Protein AF-A0A6A2FTG3-F1 (afdb_monomer_lite)

Sequence (304 aa):
MIKVKNNRIYFYNMNKRGIIPVDFQCVSAYLCPHCRKVLAAYYAGKIVDLEPYMEDPALKHHYTLGTSNGGQYLLLDDHNHKKGCSGWEIVSLYARGITYSIDVWARRYEVGPENLQNLCEMIASGKIPGFNIVQDACGADDPIVLYNGHLFTNMNKPGFGQSFTMKENLATYVDWIVAGDYSKLFESPIKPKTEPPIYAPKDELPSFVDIEAETGDQSTKSVFGDLIDVYTRAEAIEDGVLVDVTETAKEAGIVYPTAVTQGLWNGFKIPHILAKFWNRAAREPHRLPGPARNTHMKTQKQMV

Secondary structure (DSSP, 8-state):
-EEEETTEEEE--TTSTTPPPEEEEEEEEEE-TTT--EEEEEEES--S--GGG-SSGGGGGGEEEEEETTEEEEEES----STTTTT-EES-SS--SHHHHHHHHHHHTT--GGGHHHHHHHHHTT-STTEEEE-BTTSSSPPEEEE-HHHHH-TT---HHHHHHHHHTHHHHHHHHHHT-TTS----------PPP----GGGPPP--------------BTTBS------HHHHHHTTSEEE-HHHHHHTT--S--EEEHHHHHH----TTTHHHHHHHTT----PPPPP------------

Foldseek 3Di:
DWADDPQKIWQAAPVDPPDDIDMFRWQWFWADPPPRDTQKTKTQDDDDFNQVRDPHSVLSVQWDWDDDPNIIMIHGNDQDDDDPRPQKDFLDPVQFALLSSQVSNCVVQVADPPQSVLVSVCLVVVVAPQKDWTAIPNNNTHITIIGGLVRLQVPPDDPPVVSVLCSNVVNVSSVVVSVPPPVDDDDRDPPPPPDPPPDDPPPPDDDDDDDDDDDDDDDDQPPVGDDPDDDDPVNCCVVQQWPFPQVVCVVVVNPDGDIDGPCVVVVDDDDPVCVVVVVVVVPDDDPDDDDDDDDDDDDDDDDD

Structure (mmCIF, N/CA/C/O backbone):
data_AF-A0A6A2FTG3-F1
#
_entry.id   AF-A0A6A2FTG3-F1
#
loop_
_atom_site.group_PDB
_atom_site.id
_atom_site.type_symbol
_atom_site.label_atom_id
_atom_site.label_alt_id
_atom_site.label_comp_id
_atom_site.label_asym_id
_atom_site.label_entity_id
_atom_site.label_seq_id
_atom_site.pdbx_PDB_ins_code
_atom_site.Cartn_x
_atom_site.Cartn_y
_atom_site.Cartn_z
_atom_site.occupancy
_atom_site.B_iso_or_equiv
_atom_site.auth_seq_id
_atom_site.auth_comp_id
_atom_site.auth_asym_id
_atom_site.auth_atom_id
_atom_site.pdbx_PDB_model_num
ATOM 1 N N . MET A 1 1 ? 7.295 4.282 -19.084 1.00 88.00 1 MET A N 1
ATOM 2 C CA . MET A 1 1 ? 6.064 3.601 -18.724 1.00 88.00 1 MET A CA 1
ATOM 3 C C . MET A 1 1 ? 6.391 2.250 -18.149 1.00 88.00 1 MET A C 1
ATOM 5 O O . MET A 1 1 ? 7.169 1.494 -18.723 1.00 88.00 1 MET A O 1
ATOM 9 N N . ILE A 1 2 ? 5.810 2.006 -16.979 1.00 94.38 2 ILE A N 1
ATOM 10 C CA . ILE A 1 2 ? 5.924 0.758 -16.237 1.00 94.38 2 ILE A CA 1
ATOM 11 C C . ILE A 1 2 ? 4.619 -0.002 -16.453 1.00 94.38 2 ILE A C 1
ATOM 13 O O . ILE A 1 2 ? 3.538 0.564 -16.268 1.00 94.38 2 ILE A O 1
ATOM 17 N N . LYS A 1 3 ? 4.693 -1.257 -16.885 1.00 95.19 3 LYS A N 1
ATOM 18 C CA . LYS A 1 3 ? 3.512 -2.092 -17.133 1.00 95.19 3 LYS A CA 1
ATOM 19 C C . LYS A 1 3 ? 3.751 -3.499 -16.627 1.00 95.19 3 LYS A C 1
ATOM 21 O O . LYS A 1 3 ? 4.839 -4.022 -16.805 1.00 95.19 3 LYS A O 1
ATOM 26 N N . VAL A 1 4 ? 2.720 -4.130 -16.078 1.00 96.50 4 VAL A N 1
ATOM 27 C CA . VAL A 1 4 ? 2.759 -5.546 -15.696 1.00 96.50 4 VAL A CA 1
ATOM 28 C C . VAL A 1 4 ? 1.819 -6.336 -16.598 1.00 96.50 4 VAL A C 1
ATOM 30 O O . VAL A 1 4 ? 0.678 -5.925 -16.825 1.00 96.50 4 VAL A O 1
ATOM 33 N N . LYS A 1 5 ? 2.316 -7.435 -17.169 1.00 94.94 5 LYS A N 1
ATOM 34 C CA . LYS A 1 5 ? 1.539 -8.363 -18.000 1.00 94.94 5 LYS A CA 1
ATOM 35 C C . LYS A 1 5 ? 2.210 -9.735 -18.019 1.00 94.94 5 LYS A C 1
ATOM 37 O O . LYS A 1 5 ? 3.414 -9.808 -18.238 1.00 94.94 5 LYS A O 1
ATOM 42 N N . ASN A 1 6 ? 1.427 -10.805 -17.875 1.00 94.12 6 ASN A N 1
ATOM 43 C CA . ASN A 1 6 ? 1.898 -12.196 -17.952 1.00 94.12 6 ASN A CA 1
ATOM 44 C C . ASN A 1 6 ? 3.088 -12.467 -17.012 1.00 94.12 6 ASN A C 1
ATOM 46 O O . ASN A 1 6 ? 4.113 -12.982 -17.451 1.00 94.12 6 ASN A O 1
ATOM 50 N N . ASN A 1 7 ? 2.980 -12.047 -15.748 1.00 95.25 7 ASN A N 1
ATOM 51 C CA . ASN A 1 7 ? 4.037 -12.162 -14.735 1.00 95.25 7 ASN A CA 1
ATOM 52 C C . ASN A 1 7 ? 5.375 -11.536 -15.157 1.00 95.25 7 ASN A C 1
ATOM 54 O O . ASN A 1 7 ? 6.438 -11.959 -14.720 1.00 95.25 7 ASN A O 1
ATOM 58 N N . ARG A 1 8 ? 5.341 -10.508 -16.007 1.00 96.94 8 ARG A N 1
ATOM 59 C CA . ARG A 1 8 ? 6.511 -9.707 -16.369 1.00 96.94 8 ARG A CA 1
ATOM 60 C C . ARG A 1 8 ? 6.225 -8.235 -16.148 1.00 96.94 8 ARG A C 1
ATOM 62 O O . ARG A 1 8 ? 5.106 -7.774 -16.392 1.00 96.94 8 ARG A O 1
ATOM 69 N N . ILE A 1 9 ? 7.236 -7.515 -15.679 1.00 97.56 9 ILE A N 1
ATOM 70 C CA . ILE A 1 9 ? 7.210 -6.064 -15.518 1.00 97.56 9 ILE A CA 1
ATOM 71 C C . ILE A 1 9 ? 8.079 -5.439 -16.603 1.00 97.56 9 ILE A C 1
ATOM 73 O O . ILE A 1 9 ? 9.234 -5.811 -16.761 1.00 97.56 9 ILE A O 1
ATOM 77 N N . TYR A 1 10 ? 7.507 -4.506 -17.353 1.00 97.06 10 TYR A N 1
ATOM 78 C CA . TYR A 1 10 ? 8.108 -3.862 -18.513 1.00 97.06 10 TYR A CA 1
ATOM 79 C C . TYR A 1 10 ? 8.363 -2.391 -18.212 1.00 97.06 10 TYR A C 1
ATOM 81 O O . TYR A 1 10 ? 7.453 -1.686 -17.771 1.00 97.06 10 TYR A O 1
ATOM 89 N N . PHE A 1 11 ? 9.559 -1.928 -18.546 1.00 96.38 11 PHE A N 1
ATOM 90 C CA . PHE A 1 11 ? 10.013 -0.547 -18.496 1.00 96.38 11 PHE A CA 1
ATOM 91 C C . PHE A 1 11 ? 10.327 -0.101 -19.925 1.00 96.38 11 PHE A C 1
ATOM 93 O O . PHE A 1 11 ? 11.216 -0.636 -20.582 1.00 96.38 11 PHE A O 1
ATOM 100 N N . TYR A 1 12 ? 9.562 0.852 -20.448 1.00 94.50 12 TYR A N 1
ATOM 101 C CA . TYR A 1 12 ? 9.670 1.288 -21.845 1.00 94.50 12 TYR A CA 1
ATOM 102 C C . TYR A 1 12 ? 9.274 2.751 -21.996 1.00 94.50 12 TYR A C 1
ATOM 104 O O . TYR A 1 12 ? 8.488 3.256 -21.203 1.00 94.50 12 TYR A O 1
ATOM 112 N N . ASN A 1 13 ? 9.750 3.436 -23.030 1.00 93.81 13 ASN A N 1
ATOM 113 C CA . ASN A 1 13 ? 9.342 4.807 -23.327 1.00 93.81 13 ASN A CA 1
ATOM 114 C C . ASN A 1 13 ? 9.011 4.945 -24.810 1.00 93.81 13 ASN A C 1
ATOM 116 O O . ASN A 1 13 ? 9.906 4.902 -25.645 1.00 93.81 13 ASN A O 1
ATOM 120 N N . MET A 1 14 ? 7.730 5.117 -25.135 1.00 88.44 14 MET A N 1
ATOM 121 C CA . MET A 1 14 ? 7.291 5.229 -26.531 1.00 88.44 14 MET A CA 1
ATOM 122 C C . MET A 1 14 ? 7.653 6.582 -27.158 1.00 88.44 14 MET A C 1
ATOM 124 O O . MET A 1 14 ? 7.696 6.692 -28.380 1.00 88.44 14 MET A O 1
ATOM 128 N N . ASN A 1 15 ? 7.936 7.596 -26.335 1.00 89.06 15 ASN A N 1
ATOM 129 C CA . ASN A 1 15 ? 8.209 8.959 -26.791 1.00 89.06 15 ASN A CA 1
ATOM 130 C C . ASN A 1 15 ? 9.701 9.195 -27.082 1.00 89.06 15 ASN A C 1
ATOM 132 O O . ASN A 1 15 ? 10.046 10.162 -27.759 1.00 89.06 15 ASN A O 1
ATOM 136 N N . LYS A 1 16 ? 10.598 8.321 -26.599 1.00 86.88 16 LYS A N 1
ATOM 137 C CA . LYS A 1 16 ? 12.051 8.432 -26.803 1.00 86.88 16 LYS A CA 1
ATOM 138 C C . LYS A 1 16 ? 12.543 7.368 -27.787 1.00 86.88 16 LYS A C 1
ATOM 140 O O . LYS A 1 16 ? 12.479 6.173 -27.514 1.00 86.88 16 LYS A O 1
ATOM 145 N N . ARG A 1 17 ? 13.082 7.804 -28.930 1.00 84.56 17 ARG A N 1
ATOM 146 C CA . ARG A 1 17 ? 13.727 6.907 -29.907 1.00 84.56 17 ARG A CA 1
ATOM 147 C C . ARG A 1 17 ? 15.049 6.371 -29.346 1.00 84.56 17 ARG A C 1
ATOM 149 O O . ARG A 1 17 ? 15.778 7.105 -28.690 1.00 84.56 17 ARG A O 1
ATOM 156 N N . GLY A 1 18 ? 15.362 5.105 -29.626 1.00 86.06 18 GLY A N 1
ATOM 157 C CA . GLY A 1 18 ? 16.627 4.468 -29.228 1.00 86.06 18 GLY A CA 1
ATOM 158 C C . GLY A 1 18 ? 16.667 3.908 -27.801 1.00 86.06 18 GLY A C 1
ATOM 159 O O . GLY A 1 18 ? 17.646 3.261 -27.444 1.00 86.06 18 GLY A O 1
ATOM 160 N N . ILE A 1 19 ? 15.612 4.094 -26.999 1.00 90.44 19 ILE A N 1
ATOM 161 C CA . ILE A 1 19 ? 15.481 3.418 -25.704 1.00 90.44 19 ILE A CA 1
ATOM 162 C C . ILE A 1 19 ? 14.998 1.988 -25.937 1.00 90.44 19 ILE A C 1
ATOM 164 O O . ILE A 1 19 ? 13.906 1.770 -26.463 1.00 90.44 19 ILE A O 1
ATOM 168 N N . ILE A 1 20 ? 15.813 1.015 -25.534 1.00 90.75 20 ILE A N 1
ATOM 169 C CA . ILE A 1 20 ? 15.460 -0.404 -25.583 1.00 90.75 20 ILE A CA 1
ATOM 170 C C . ILE A 1 20 ? 14.545 -0.704 -24.389 1.00 90.75 20 ILE A C 1
ATOM 172 O O . ILE A 1 20 ? 14.947 -0.442 -23.255 1.00 90.75 20 ILE A O 1
ATOM 176 N N . PRO A 1 21 ? 13.326 -1.233 -24.600 1.00 93.31 21 PRO A N 1
ATOM 177 C CA . PRO A 1 21 ? 12.494 -1.722 -23.511 1.00 93.31 21 PRO A CA 1
ATOM 178 C C . PRO A 1 21 ? 13.223 -2.791 -22.702 1.00 93.31 21 PRO A C 1
ATOM 180 O O . PRO A 1 21 ? 13.798 -3.716 -23.273 1.00 93.31 21 PRO A O 1
ATOM 183 N N . VAL A 1 22 ? 13.161 -2.683 -21.381 1.00 95.50 22 VAL A N 1
ATOM 184 C CA . VAL A 1 22 ? 13.710 -3.684 -20.464 1.00 95.50 22 VAL A CA 1
ATOM 185 C C . VAL A 1 22 ? 12.571 -4.288 -19.678 1.00 95.50 22 VAL A C 1
ATOM 187 O O . VAL A 1 22 ? 11.620 -3.598 -19.310 1.00 95.50 22 VAL A O 1
ATOM 190 N N . ASP A 1 23 ? 12.657 -5.579 -19.407 1.00 96.50 23 ASP A N 1
ATOM 191 C CA . ASP A 1 23 ? 11.634 -6.255 -18.647 1.00 96.50 23 ASP A CA 1
ATOM 192 C C . ASP A 1 23 ? 12.204 -7.388 -17.791 1.00 96.50 23 ASP A C 1
ATOM 194 O O . ASP A 1 23 ? 13.260 -7.953 -18.077 1.00 96.50 23 ASP A O 1
ATOM 198 N N . PHE A 1 24 ? 11.500 -7.690 -16.706 1.00 97.19 24 PHE A N 1
ATOM 199 C CA . PHE A 1 24 ? 11.940 -8.645 -15.694 1.00 97.19 24 PHE A CA 1
ATOM 200 C C . PHE A 1 24 ? 10.805 -9.581 -15.300 1.00 97.19 24 PHE A C 1
ATOM 202 O O . PHE A 1 24 ? 9.624 -9.250 -15.450 1.00 97.19 24 PHE A O 1
ATOM 209 N N . GLN A 1 25 ? 11.165 -10.739 -14.745 1.00 97.00 25 GLN A N 1
ATOM 210 C CA . GLN A 1 25 ? 10.195 -11.641 -14.136 1.00 97.00 25 GLN A CA 1
ATOM 211 C C . GLN A 1 25 ? 9.554 -10.938 -12.937 1.00 97.00 25 GLN A C 1
ATOM 213 O O . GLN A 1 25 ? 10.224 -10.634 -11.950 1.00 97.00 25 GLN A O 1
ATOM 218 N N . CYS A 1 26 ? 8.256 -10.676 -13.028 1.00 97.19 26 CYS A N 1
ATOM 219 C CA . CYS A 1 26 ? 7.479 -10.087 -11.951 1.00 97.19 26 CYS A CA 1
ATOM 220 C C . CYS A 1 26 ? 7.057 -11.197 -10.993 1.00 97.19 26 CYS A C 1
ATOM 222 O O . CYS A 1 26 ? 6.561 -12.239 -11.427 1.00 97.19 26 CYS A O 1
ATOM 224 N N . VAL A 1 27 ? 7.293 -10.973 -9.705 1.00 95.19 27 VAL A N 1
ATOM 225 C CA . VAL A 1 27 ? 6.920 -11.896 -8.632 1.00 95.19 27 VAL A CA 1
ATOM 226 C C . VAL A 1 27 ? 5.587 -11.464 -8.036 1.00 95.19 27 VAL A C 1
ATOM 228 O O . VAL A 1 27 ? 4.685 -12.282 -7.945 1.00 95.19 27 VAL A O 1
ATOM 231 N N . SER A 1 28 ? 5.438 -10.178 -7.708 1.00 94.31 28 SER A N 1
ATOM 232 C CA . SER A 1 28 ? 4.166 -9.590 -7.279 1.00 94.31 28 SER A CA 1
ATOM 233 C C . SER A 1 28 ? 4.035 -8.156 -7.779 1.00 94.31 28 SER A C 1
ATOM 235 O O . SER A 1 28 ? 5.034 -7.462 -7.988 1.00 94.31 28 SER A O 1
ATOM 237 N N . ALA A 1 29 ? 2.810 -7.707 -8.026 1.00 95.56 29 ALA A N 1
ATOM 238 C CA . ALA A 1 29 ? 2.520 -6.338 -8.413 1.00 95.56 29 ALA A CA 1
ATOM 239 C C . ALA A 1 29 ? 1.087 -5.924 -8.090 1.00 95.56 29 ALA A C 1
ATOM 241 O O . ALA A 1 29 ? 0.123 -6.600 -8.431 1.00 95.56 29 ALA A O 1
ATOM 242 N N . TYR A 1 30 ? 0.946 -4.716 -7.567 1.00 94.12 30 TYR A N 1
ATOM 243 C CA . TYR A 1 30 ? -0.328 -4.103 -7.237 1.00 94.12 30 TYR A CA 1
ATOM 244 C C . TYR A 1 30 ? -0.596 -2.960 -8.200 1.00 94.12 30 TYR A C 1
ATOM 246 O O . TYR A 1 30 ? 0.194 -2.020 -8.322 1.00 94.12 30 TYR A O 1
ATOM 254 N N . LEU A 1 31 ? -1.712 -3.052 -8.917 1.00 93.31 31 LEU A N 1
ATOM 255 C CA . LEU A 1 31 ? -2.116 -2.062 -9.907 1.00 93.31 31 LEU A CA 1
ATOM 256 C C . LEU A 1 31 ? -3.258 -1.225 -9.351 1.00 93.31 31 LEU A C 1
ATOM 258 O O . LEU A 1 31 ? -4.243 -1.766 -8.857 1.00 93.31 31 LEU A O 1
ATOM 262 N N . CYS A 1 32 ? -3.169 0.093 -9.504 1.00 90.50 32 CYS A N 1
ATOM 263 C CA . CYS A 1 32 ? -4.271 0.969 -9.139 1.00 90.50 32 CYS A CA 1
ATOM 264 C C . CYS A 1 32 ? -5.551 0.560 -9.898 1.00 90.50 32 CYS A C 1
ATOM 266 O O . CYS A 1 32 ? -5.511 0.468 -11.133 1.00 90.50 32 CYS A O 1
ATOM 268 N N . PRO A 1 33 ? -6.700 0.389 -9.219 1.00 88.38 33 PRO A N 1
ATOM 269 C CA . PRO A 1 33 ? -7.955 0.037 -9.881 1.00 88.38 33 PRO A CA 1
ATOM 270 C C . PRO A 1 33 ? -8.468 1.147 -10.813 1.00 88.38 33 PRO A C 1
ATOM 272 O O . PRO A 1 33 ? -9.177 0.858 -11.771 1.00 88.38 33 PRO A O 1
ATOM 275 N N . HIS A 1 34 ? -8.071 2.404 -10.586 1.00 87.31 34 HIS A N 1
ATOM 276 C CA . HIS A 1 34 ? -8.549 3.563 -11.346 1.00 87.31 34 HIS A CA 1
ATOM 277 C C . HIS A 1 34 ? -7.671 3.909 -12.554 1.00 87.31 34 HIS A C 1
ATOM 279 O O . HIS A 1 34 ? -8.180 4.105 -13.655 1.00 87.31 34 HIS A O 1
ATOM 285 N N . CYS A 1 35 ? -6.349 4.008 -12.373 1.00 87.56 35 CYS A N 1
ATOM 286 C CA . CYS A 1 35 ? -5.439 4.436 -13.443 1.00 87.56 35 CYS A CA 1
ATOM 287 C C . CYS A 1 35 ? -4.535 3.326 -13.985 1.00 87.56 35 CYS A C 1
ATOM 289 O O . CYS A 1 35 ? -3.801 3.571 -14.943 1.00 87.56 35 CYS A O 1
ATOM 291 N N . ARG A 1 36 ? -4.569 2.128 -13.382 1.00 89.69 36 ARG A N 1
ATOM 292 C CA . ARG A 1 36 ? -3.737 0.968 -13.740 1.00 89.69 36 ARG A CA 1
ATOM 293 C C . ARG A 1 36 ? -2.224 1.189 -13.620 1.00 89.69 36 ARG A C 1
ATOM 295 O O . ARG A 1 36 ? -1.468 0.340 -14.090 1.00 89.69 36 ARG A O 1
ATOM 302 N N . LYS A 1 37 ? -1.762 2.275 -12.983 1.00 90.56 37 LYS A N 1
ATOM 303 C CA . LYS A 1 37 ? -0.344 2.422 -12.623 1.00 90.56 37 LYS A CA 1
ATOM 304 C C . LYS A 1 37 ? 0.065 1.346 -11.625 1.00 90.56 37 LYS A C 1
ATOM 306 O O . LYS A 1 37 ? -0.738 0.923 -10.794 1.00 90.56 37 LYS A O 1
ATOM 311 N N . VAL A 1 38 ? 1.328 0.947 -11.710 1.00 93.31 38 VAL A N 1
ATOM 312 C CA . VAL A 1 38 ? 1.968 0.090 -10.713 1.00 93.31 38 VAL A CA 1
ATOM 313 C C . VAL A 1 38 ? 2.140 0.903 -9.436 1.00 93.31 38 VAL A C 1
ATOM 315 O O . VAL A 1 38 ? 2.867 1.893 -9.444 1.00 93.31 38 VAL A O 1
ATOM 318 N N . LEU A 1 39 ? 1.421 0.508 -8.387 1.00 92.31 39 LEU A N 1
ATOM 319 C CA . LEU A 1 39 ? 1.504 1.087 -7.048 1.00 92.31 39 LEU A CA 1
ATOM 320 C C . LEU A 1 39 ? 2.699 0.513 -6.299 1.00 92.31 39 LEU A C 1
ATOM 322 O O . LEU A 1 39 ? 3.482 1.247 -5.718 1.00 92.31 39 LEU A O 1
ATOM 326 N N . ALA A 1 40 ? 2.855 -0.804 -6.353 1.00 93.06 40 ALA A N 1
ATOM 327 C CA . ALA A 1 40 ? 4.021 -1.495 -5.839 1.00 93.06 40 ALA A CA 1
ATOM 328 C C . ALA A 1 40 ? 4.279 -2.739 -6.687 1.00 93.06 40 ALA A C 1
ATOM 330 O O . ALA A 1 40 ? 3.337 -3.332 -7.211 1.00 93.06 40 ALA A O 1
ATOM 331 N N . ALA A 1 41 ? 5.534 -3.136 -6.839 1.00 95.44 41 ALA A N 1
ATOM 332 C CA . ALA A 1 41 ? 5.901 -4.386 -7.488 1.00 95.44 41 ALA A CA 1
ATOM 333 C C . ALA A 1 41 ? 7.206 -4.933 -6.923 1.00 95.44 41 ALA A C 1
ATOM 335 O O . ALA A 1 41 ? 8.076 -4.165 -6.522 1.00 95.44 41 ALA A O 1
ATOM 336 N N . TYR A 1 42 ? 7.351 -6.251 -6.951 1.00 95.38 42 TYR A N 1
ATOM 337 C CA . TYR A 1 42 ? 8.579 -6.969 -6.649 1.00 95.38 42 TYR A CA 1
ATOM 338 C C . TYR A 1 42 ? 8.923 -7.885 -7.825 1.00 95.38 42 TYR A C 1
ATOM 340 O O . TYR A 1 42 ? 8.064 -8.604 -8.342 1.00 95.38 42 TYR A O 1
ATOM 348 N N . TYR A 1 43 ? 10.168 -7.834 -8.290 1.00 96.31 43 TYR A N 1
ATOM 349 C CA . TYR A 1 43 ? 10.604 -8.541 -9.491 1.00 96.31 43 TYR A CA 1
ATOM 350 C C . TYR A 1 43 ? 12.053 -9.017 -9.389 1.00 96.31 43 TYR A C 1
ATOM 352 O O . TYR A 1 43 ? 12.886 -8.440 -8.687 1.00 96.31 43 TYR A O 1
ATOM 360 N N . ALA A 1 44 ? 12.354 -10.092 -10.113 1.00 95.69 44 ALA A N 1
ATOM 361 C CA . ALA A 1 44 ? 13.689 -10.664 -10.200 1.00 95.69 44 ALA A CA 1
ATOM 362 C C . ALA A 1 44 ? 14.485 -9.939 -11.289 1.00 95.69 44 ALA A C 1
ATOM 364 O O . ALA A 1 44 ? 14.382 -10.244 -12.478 1.00 95.69 44 ALA A O 1
ATOM 365 N N . GLY A 1 45 ? 15.253 -8.936 -10.876 1.00 92.69 45 GLY A N 1
ATOM 366 C CA . GLY A 1 45 ? 16.027 -8.103 -11.780 1.00 92.69 45 GLY A CA 1
ATOM 367 C C . GLY A 1 45 ? 16.609 -6.889 -11.080 1.00 92.69 45 GLY A C 1
ATOM 368 O O . GLY A 1 45 ? 16.472 -6.730 -9.868 1.00 92.69 45 GLY A O 1
ATOM 369 N N . LYS A 1 46 ? 17.267 -6.034 -11.862 1.00 93.94 46 LYS A N 1
ATOM 370 C CA . LYS A 1 46 ? 17.788 -4.759 -11.380 1.00 93.94 46 LYS A CA 1
ATOM 371 C C . LYS A 1 46 ? 17.674 -3.696 -12.464 1.00 93.94 46 LYS A C 1
ATOM 373 O O . LYS A 1 46 ? 18.310 -3.803 -13.509 1.00 93.94 46 LYS A O 1
ATOM 378 N N . ILE A 1 47 ? 16.912 -2.651 -12.180 1.00 93.94 47 ILE A N 1
ATOM 379 C CA . ILE A 1 47 ? 16.913 -1.381 -12.891 1.00 93.94 47 ILE A CA 1
ATOM 380 C C . ILE A 1 47 ? 17.614 -0.340 -12.017 1.00 93.94 47 ILE A C 1
ATOM 382 O O . ILE A 1 47 ? 17.344 -0.223 -10.821 1.00 93.94 47 ILE A O 1
ATOM 386 N N . VAL A 1 48 ? 18.579 0.366 -12.599 1.00 89.75 48 VAL A N 1
ATOM 387 C CA . VAL A 1 48 ? 19.381 1.364 -11.871 1.00 89.75 48 VAL A CA 1
ATOM 388 C C . VAL A 1 48 ? 18.772 2.752 -12.012 1.00 89.75 48 VAL A C 1
ATOM 390 O O . VAL A 1 48 ? 18.752 3.508 -11.049 1.00 89.75 48 VAL A O 1
ATOM 393 N N . ASP A 1 49 ? 18.246 3.063 -13.195 1.00 90.75 49 ASP A N 1
ATOM 394 C CA . ASP A 1 49 ? 17.680 4.368 -13.501 1.00 90.75 49 ASP A CA 1
ATOM 395 C C . ASP A 1 49 ? 16.348 4.226 -14.241 1.00 90.75 49 ASP A C 1
ATOM 397 O O . ASP A 1 49 ? 16.225 3.495 -15.228 1.00 90.75 49 ASP A O 1
ATOM 401 N N . LEU A 1 50 ? 15.343 4.932 -13.730 1.00 93.19 50 LEU A N 1
ATOM 402 C CA . LEU A 1 50 ? 14.000 4.989 -14.290 1.00 93.19 50 LEU A CA 1
ATOM 403 C C . LEU A 1 50 ? 13.838 6.117 -15.306 1.00 93.19 50 LEU A C 1
ATOM 405 O O . LEU A 1 50 ? 12.959 6.022 -16.161 1.00 93.19 50 LEU A O 1
ATOM 409 N N . GLU A 1 51 ? 14.668 7.159 -15.243 1.00 92.50 51 GLU A N 1
ATOM 410 C CA . GLU A 1 51 ? 14.543 8.369 -16.059 1.00 92.50 51 GLU A CA 1
ATOM 411 C C . GLU A 1 51 ? 14.430 8.108 -17.574 1.00 92.50 51 GLU A C 1
ATOM 413 O O . GLU A 1 51 ? 13.559 8.703 -18.228 1.00 92.50 51 GLU A O 1
ATOM 418 N N . PRO A 1 52 ? 15.217 7.190 -18.177 1.00 92.94 52 PRO A N 1
ATOM 419 C CA . PRO A 1 52 ? 15.107 6.899 -19.606 1.00 92.94 52 PRO A CA 1
ATOM 420 C C . PRO A 1 52 ? 13.721 6.364 -19.970 1.00 92.94 52 PRO A C 1
ATOM 422 O O . PRO A 1 52 ? 13.195 6.629 -21.055 1.00 92.94 52 PRO A O 1
ATOM 425 N N . TYR A 1 53 ? 13.096 5.661 -19.029 1.00 93.69 53 TYR A N 1
ATOM 426 C CA . TYR A 1 53 ? 11.814 5.011 -19.208 1.00 93.69 53 TYR A CA 1
ATOM 427 C C . TYR A 1 53 ? 10.634 5.922 -18.862 1.00 93.69 53 TYR A C 1
ATOM 429 O O . TYR A 1 53 ? 9.513 5.537 -19.161 1.00 93.69 53 TYR A O 1
ATOM 437 N N . MET A 1 54 ? 10.817 7.112 -18.283 1.00 90.94 54 MET A N 1
ATOM 438 C CA . MET A 1 54 ? 9.700 8.012 -17.948 1.00 90.94 54 MET A CA 1
ATOM 439 C C . MET A 1 54 ? 9.345 8.971 -19.091 1.00 90.94 54 MET A C 1
ATOM 441 O O . MET A 1 54 ? 10.223 9.455 -19.805 1.00 90.94 54 MET A O 1
ATOM 445 N N . GLU A 1 55 ? 8.045 9.239 -19.273 1.00 86.50 55 GLU A N 1
ATOM 446 C CA . GLU A 1 55 ? 7.558 10.234 -20.247 1.00 86.50 55 GLU A CA 1
ATOM 447 C C . GLU A 1 55 ? 8.062 11.636 -19.887 1.00 86.50 55 GLU A C 1
ATOM 449 O O . GLU A 1 55 ? 8.589 12.335 -20.748 1.00 86.50 55 GLU A O 1
ATOM 454 N N . ASP A 1 56 ? 7.978 11.977 -18.602 1.00 87.06 56 ASP A N 1
ATOM 455 C CA . ASP A 1 56 ? 8.610 13.139 -17.985 1.00 87.06 56 ASP A CA 1
ATOM 456 C C . ASP A 1 56 ? 9.708 12.648 -17.019 1.00 87.06 56 ASP A C 1
ATOM 458 O O . ASP A 1 56 ? 9.397 11.871 -16.107 1.00 87.06 56 ASP A O 1
ATOM 462 N N . PRO A 1 57 ? 10.980 13.060 -17.195 1.00 84.88 57 PRO A N 1
ATOM 463 C CA . PRO A 1 57 ? 12.081 12.738 -16.286 1.00 84.88 57 PRO A CA 1
ATOM 464 C C . PRO A 1 57 ? 11.779 12.972 -14.801 1.00 84.88 57 PRO A C 1
ATOM 466 O O . PRO A 1 57 ? 12.234 12.189 -13.967 1.00 84.88 57 PRO A O 1
ATOM 469 N N . ALA A 1 58 ? 10.983 13.991 -14.458 1.00 85.56 58 ALA A N 1
ATOM 470 C CA . ALA A 1 58 ? 10.641 14.314 -13.074 1.00 85.56 58 ALA A CA 1
ATOM 471 C C . ALA A 1 58 ? 9.845 13.192 -12.382 1.00 85.56 58 ALA A C 1
ATOM 473 O O . ALA A 1 58 ? 9.991 12.972 -11.178 1.00 85.56 58 ALA A O 1
ATOM 474 N N . LEU A 1 59 ? 9.076 12.404 -13.145 1.00 85.00 59 LEU A N 1
ATOM 475 C CA . LEU A 1 59 ? 8.266 11.305 -12.610 1.00 85.00 59 LEU A CA 1
ATOM 476 C C . LEU A 1 59 ? 9.100 10.169 -12.013 1.00 85.00 59 LEU A C 1
ATOM 478 O O . LEU A 1 59 ? 8.548 9.338 -11.294 1.00 85.00 59 LEU A O 1
ATOM 482 N N . LYS A 1 60 ? 10.416 10.116 -12.262 1.00 84.44 60 LYS A N 1
ATOM 483 C CA . LYS A 1 60 ? 11.293 9.137 -11.602 1.00 84.44 60 LYS A CA 1
ATOM 484 C C . LYS A 1 60 ? 11.255 9.277 -10.078 1.00 84.44 60 LYS A C 1
ATOM 486 O O . LYS A 1 60 ? 11.332 8.274 -9.385 1.00 84.44 60 LYS A O 1
ATOM 491 N N . HIS A 1 61 ? 11.083 10.500 -9.572 1.00 86.56 61 HIS A N 1
ATOM 492 C CA . HIS A 1 61 ? 11.061 10.806 -8.140 1.00 86.56 61 HIS A CA 1
ATOM 493 C C . HIS A 1 61 ? 9.753 10.421 -7.452 1.00 86.56 61 HIS A C 1
ATOM 495 O O . HIS A 1 61 ? 9.686 10.427 -6.232 1.00 86.56 61 HIS A O 1
ATOM 501 N N . HIS A 1 62 ? 8.722 10.074 -8.223 1.00 87.94 62 HIS A N 1
ATOM 502 C CA . HIS A 1 62 ? 7.482 9.536 -7.672 1.00 87.94 62 HIS A CA 1
ATOM 503 C C . HIS A 1 62 ? 7.627 8.056 -7.324 1.00 87.94 62 HIS A C 1
ATOM 505 O O . HIS A 1 62 ? 6.684 7.472 -6.801 1.00 87.94 62 HIS A O 1
ATOM 511 N N . TYR A 1 63 ? 8.749 7.433 -7.693 1.00 90.81 63 TYR A N 1
ATOM 512 C CA . TYR A 1 63 ? 8.996 6.029 -7.457 1.00 90.81 63 TYR A CA 1
ATOM 513 C C . TYR A 1 63 ? 10.227 5.816 -6.583 1.00 90.81 63 TYR A C 1
ATOM 515 O O . TYR A 1 63 ? 11.332 6.237 -6.927 1.00 90.81 63 TYR A O 1
ATOM 523 N N . THR A 1 64 ? 10.053 5.027 -5.533 1.00 91.88 64 THR A N 1
ATOM 524 C CA . THR A 1 64 ? 11.148 4.485 -4.742 1.00 91.88 64 THR A CA 1
ATOM 525 C C . THR A 1 64 ? 11.539 3.113 -5.282 1.00 91.88 64 THR A C 1
ATOM 527 O O . THR A 1 64 ? 10.714 2.207 -5.426 1.00 91.88 64 THR A O 1
ATOM 530 N N . LEU A 1 65 ? 12.828 2.953 -5.576 1.00 94.12 65 LEU A N 1
ATOM 531 C CA . LEU A 1 65 ? 13.445 1.671 -5.895 1.00 94.12 65 LEU A CA 1
ATOM 532 C C . LEU A 1 65 ? 14.263 1.186 -4.705 1.00 94.12 65 LEU A C 1
ATOM 534 O O . LEU A 1 65 ? 15.069 1.932 -4.155 1.00 94.12 65 LEU A O 1
ATOM 538 N N . GLY A 1 66 ? 14.144 -0.093 -4.379 1.00 93.19 66 GLY A N 1
ATOM 539 C CA . GLY A 1 66 ? 15.033 -0.715 -3.408 1.00 93.19 66 GLY A CA 1
ATOM 540 C C . GLY A 1 66 ? 15.173 -2.206 -3.637 1.00 93.19 66 GLY A C 1
ATOM 541 O O . GLY A 1 66 ? 14.519 -2.788 -4.496 1.00 93.19 66 GLY A O 1
ATOM 542 N N . THR A 1 67 ? 16.069 -2.838 -2.895 1.00 93.50 67 THR A N 1
ATOM 543 C CA . THR A 1 67 ? 16.376 -4.263 -3.050 1.00 93.50 67 THR A CA 1
ATOM 544 C C . THR A 1 67 ? 16.075 -5.012 -1.768 1.00 93.50 67 THR A C 1
ATOM 546 O O . THR A 1 67 ? 16.348 -4.516 -0.678 1.00 93.50 67 THR A O 1
ATOM 549 N N . SER A 1 68 ? 15.541 -6.219 -1.897 1.00 89.31 68 SER A N 1
ATOM 550 C CA . SER A 1 68 ? 15.286 -7.131 -0.780 1.00 89.31 68 SER A CA 1
ATOM 551 C C . SER A 1 68 ? 15.350 -8.562 -1.297 1.00 89.31 68 SER A C 1
ATOM 553 O O . SER A 1 68 ? 15.015 -8.779 -2.454 1.00 89.31 68 SER A O 1
ATOM 555 N N . ASN A 1 69 ? 15.803 -9.520 -0.482 1.00 87.81 69 ASN A N 1
ATOM 556 C CA . ASN A 1 69 ? 15.758 -10.964 -0.771 1.00 87.81 69 ASN A CA 1
ATOM 557 C C . ASN A 1 69 ? 16.177 -11.378 -2.203 1.00 87.81 69 ASN A C 1
ATOM 559 O O . ASN A 1 69 ? 15.581 -12.271 -2.802 1.00 87.81 69 ASN A O 1
ATOM 563 N N . GLY A 1 70 ? 17.200 -10.725 -2.765 1.00 86.12 70 GLY A N 1
ATOM 564 C CA . GLY A 1 70 ? 17.733 -11.038 -4.098 1.00 86.12 70 GLY A CA 1
ATOM 565 C C . GLY A 1 70 ? 16.927 -10.495 -5.287 1.00 86.12 70 GLY A C 1
ATOM 566 O O . GLY A 1 70 ? 17.337 -10.708 -6.425 1.00 86.12 70 GLY A O 1
ATOM 567 N N . GLY A 1 71 ? 15.827 -9.778 -5.052 1.00 92.94 71 GLY A N 1
ATOM 568 C CA . GLY A 1 71 ? 15.070 -9.052 -6.070 1.00 92.94 71 GLY A CA 1
ATOM 569 C C . GLY A 1 71 ? 15.069 -7.542 -5.841 1.00 92.94 71 GLY A C 1
ATOM 570 O O . GLY A 1 71 ? 15.708 -7.011 -4.923 1.00 92.94 71 GLY A O 1
ATOM 571 N N . GLN A 1 72 ? 14.319 -6.843 -6.685 1.00 95.81 72 GLN A N 1
ATOM 572 C CA . GLN A 1 72 ? 14.101 -5.408 -6.576 1.00 95.81 72 GLN A CA 1
ATOM 573 C C . GLN A 1 72 ? 12.616 -5.123 -6.378 1.00 95.81 72 GLN A C 1
ATOM 575 O O . GLN A 1 72 ? 11.761 -5.738 -7.017 1.00 95.81 72 GLN A O 1
ATOM 580 N N . TYR A 1 73 ? 12.316 -4.186 -5.484 1.00 94.44 73 TYR A N 1
ATOM 581 C CA . TYR A 1 73 ? 10.991 -3.615 -5.344 1.00 94.44 73 TYR A CA 1
ATOM 582 C C . TYR A 1 73 ? 10.936 -2.217 -5.955 1.00 94.44 73 TYR A C 1
ATOM 584 O O . TYR A 1 73 ? 11.919 -1.475 -5.997 1.00 94.44 73 TYR A O 1
ATOM 592 N N . LEU A 1 74 ? 9.744 -1.879 -6.419 1.00 94.00 74 LEU A N 1
ATOM 593 C CA . LEU A 1 74 ? 9.345 -0.575 -6.910 1.00 94.00 74 LEU A CA 1
ATOM 594 C C . LEU A 1 74 ? 8.108 -0.160 -6.121 1.00 94.00 74 LEU A C 1
ATOM 596 O O . LEU A 1 74 ? 7.161 -0.939 -6.029 1.00 94.00 74 LEU A O 1
ATOM 600 N N . LEU A 1 75 ? 8.105 1.057 -5.602 1.00 92.19 75 LEU A N 1
ATOM 601 C CA . LEU A 1 75 ? 6.984 1.663 -4.900 1.00 92.19 75 LEU A CA 1
ATOM 602 C C . LEU A 1 75 ? 6.648 3.004 -5.542 1.00 92.19 75 LEU A C 1
ATOM 604 O O . LEU A 1 75 ? 7.559 3.758 -5.844 1.00 92.19 75 LEU A O 1
ATOM 608 N N . LEU A 1 76 ? 5.367 3.300 -5.739 1.00 89.56 76 LEU A N 1
ATOM 609 C CA . LEU A 1 76 ? 4.880 4.627 -6.090 1.00 89.56 76 LEU A CA 1
ATOM 610 C C . LEU A 1 76 ? 4.603 5.428 -4.809 1.00 89.56 76 LEU A C 1
ATOM 612 O O . LEU A 1 76 ? 3.684 5.093 -4.064 1.00 89.56 76 LEU A O 1
ATOM 616 N N . ASP A 1 77 ? 5.377 6.485 -4.593 1.00 83.00 77 ASP A N 1
ATOM 617 C CA . ASP A 1 77 ? 5.299 7.368 -3.427 1.00 83.00 77 ASP A CA 1
ATOM 618 C C . ASP A 1 77 ? 4.167 8.395 -3.560 1.00 83.00 77 ASP A C 1
ATOM 620 O O . ASP A 1 77 ? 3.489 8.702 -2.583 1.00 83.00 77 ASP A O 1
ATOM 624 N N . ASP A 1 78 ? 3.919 8.887 -4.781 1.00 75.88 78 ASP A N 1
ATOM 625 C CA . ASP A 1 78 ? 2.828 9.823 -5.068 1.00 75.88 78 ASP A CA 1
ATOM 626 C C . ASP A 1 78 ? 1.906 9.311 -6.184 1.00 75.88 78 ASP A C 1
ATOM 628 O O . ASP A 1 78 ? 2.254 9.247 -7.371 1.00 75.88 78 ASP A O 1
ATOM 632 N N . HIS A 1 79 ? 0.679 8.976 -5.783 1.00 77.56 79 HIS A N 1
ATOM 633 C CA . HIS A 1 79 ? -0.394 8.485 -6.640 1.00 77.56 79 HIS A CA 1
ATOM 634 C C . HIS A 1 79 ? -1.512 9.531 -6.869 1.00 77.56 79 HIS A C 1
ATOM 636 O O . HIS A 1 79 ? -2.677 9.191 -7.072 1.00 77.56 79 HIS A O 1
ATOM 642 N N . ASN A 1 80 ? -1.200 10.828 -6.896 1.00 72.00 80 ASN A N 1
ATOM 643 C CA . ASN A 1 80 ? -2.213 11.868 -7.092 1.00 72.00 80 ASN A CA 1
ATOM 644 C C . ASN A 1 80 ? -2.175 12.505 -8.492 1.00 72.00 80 ASN A C 1
ATOM 646 O O . ASN A 1 80 ? -1.535 13.528 -8.707 1.00 72.00 80 ASN A O 1
ATOM 650 N N . HIS A 1 81 ? -2.850 11.910 -9.486 1.00 66.00 81 HIS A N 1
ATOM 651 C CA . HIS A 1 81 ? -2.723 12.423 -10.865 1.00 66.00 81 HIS A CA 1
ATOM 652 C C . HIS A 1 81 ? -3.944 12.264 -11.792 1.00 66.00 81 HIS A C 1
ATOM 654 O O . HIS A 1 81 ? -3.821 12.526 -12.989 1.00 66.00 81 HIS A O 1
ATOM 660 N N . LYS A 1 82 ? -5.116 11.818 -11.309 1.00 64.81 82 LYS A N 1
ATOM 661 C CA . LYS A 1 82 ? -6.364 11.728 -12.106 1.00 64.81 82 LYS A CA 1
ATOM 662 C C . LYS A 1 82 ? -7.615 11.779 -11.226 1.00 64.81 82 LYS A C 1
ATOM 664 O O . LYS A 1 82 ? -7.579 11.381 -10.062 1.00 64.81 82 LYS A O 1
ATOM 669 N N . LYS A 1 83 ? -8.751 12.150 -11.832 1.00 63.62 83 LYS A N 1
ATOM 670 C CA . LYS A 1 83 ? -10.092 12.004 -11.241 1.00 63.62 83 LYS A CA 1
ATOM 671 C C . LYS A 1 83 ? -10.310 10.534 -10.848 1.00 63.62 83 LYS A C 1
ATOM 673 O O . LYS A 1 83 ? -10.303 9.661 -11.711 1.00 63.62 83 LYS A O 1
ATOM 678 N N . GLY A 1 84 ? -10.427 10.271 -9.546 1.00 70.56 84 GLY A N 1
ATOM 679 C CA . GLY A 1 84 ? -10.565 8.929 -8.964 1.00 70.56 84 GLY A CA 1
ATOM 680 C C . GLY A 1 84 ? -9.307 8.364 -8.290 1.00 70.56 84 GLY A C 1
ATOM 681 O O . GLY A 1 84 ? -9.430 7.417 -7.529 1.00 70.56 84 GLY A O 1
ATOM 682 N N . CYS A 1 85 ? -8.117 8.937 -8.512 1.00 77.94 85 CYS A N 1
ATOM 683 C CA . CYS A 1 85 ? -6.873 8.519 -7.836 1.00 77.94 85 CYS A CA 1
ATOM 684 C C . CYS A 1 85 ? -6.527 9.386 -6.617 1.00 77.94 85 CYS A C 1
ATOM 686 O O . CYS A 1 85 ? -5.837 8.923 -5.716 1.00 77.94 85 CYS A O 1
ATOM 688 N N . SER A 1 86 ? -7.024 10.622 -6.578 1.00 77.56 86 SER A N 1
ATOM 689 C CA . SER A 1 86 ? -6.734 11.581 -5.512 1.00 77.56 86 SER A CA 1
ATOM 690 C C . SER A 1 86 ? -7.189 11.092 -4.136 1.00 77.56 86 SER A C 1
ATOM 692 O O . SER A 1 86 ? -8.345 10.699 -3.955 1.00 77.56 86 SER A O 1
ATOM 694 N N . GLY A 1 87 ? -6.272 11.151 -3.169 1.00 77.12 87 GLY A N 1
ATOM 695 C CA . GLY A 1 87 ? -6.522 10.803 -1.770 1.00 77.12 87 GLY A CA 1
ATOM 696 C C . GLY A 1 87 ? -6.472 9.310 -1.444 1.00 77.12 87 GLY A C 1
ATOM 697 O O . GLY A 1 87 ? -6.713 8.958 -0.297 1.00 77.12 87 GLY A O 1
ATOM 698 N N . TRP A 1 88 ? -6.191 8.437 -2.419 1.00 83.62 88 TRP A N 1
ATOM 699 C CA . TRP A 1 88 ? -5.960 7.017 -2.154 1.00 83.62 88 TRP A CA 1
ATOM 700 C C . TRP A 1 88 ? -4.510 6.770 -1.761 1.00 83.62 88 TRP A C 1
ATOM 702 O O . TRP A 1 88 ? -3.596 7.048 -2.537 1.00 83.62 88 TRP A O 1
ATOM 712 N N . GLU A 1 89 ? -4.329 6.168 -0.597 1.00 83.62 89 GLU A N 1
ATOM 713 C CA . GLU A 1 89 ? -3.038 5.824 -0.019 1.00 83.62 89 GLU A CA 1
ATOM 714 C C . GLU A 1 89 ? -2.966 4.316 0.220 1.00 83.62 89 GLU A C 1
ATOM 716 O O . GLU A 1 89 ? -3.971 3.661 0.512 1.00 83.62 89 GLU A O 1
ATOM 721 N N . ILE A 1 90 ? -1.769 3.745 0.093 1.00 84.94 90 ILE A N 1
ATOM 722 C CA . ILE A 1 90 ? -1.532 2.353 0.474 1.00 84.94 90 ILE A CA 1
ATOM 723 C C . ILE A 1 90 ? -1.459 2.311 1.999 1.00 84.94 90 ILE A C 1
ATOM 725 O O . ILE A 1 90 ? -0.625 2.990 2.592 1.00 84.94 90 ILE A O 1
ATOM 729 N N . VAL A 1 91 ? -2.311 1.502 2.631 1.00 82.44 91 VAL A N 1
ATOM 730 C CA . VAL A 1 91 ? -2.365 1.390 4.096 1.00 82.44 91 VAL A CA 1
ATOM 731 C C . VAL A 1 91 ? -1.005 0.998 4.671 1.00 82.44 91 VAL A C 1
ATOM 733 O O . VAL A 1 91 ? -0.497 1.630 5.596 1.00 82.44 91 VAL A O 1
ATOM 736 N N . SER A 1 92 ? -0.411 -0.050 4.103 1.00 77.19 92 SER A N 1
ATOM 737 C CA . SER A 1 92 ? 0.942 -0.488 4.409 1.00 77.19 92 SER A CA 1
ATOM 738 C C . SER A 1 92 ? 1.450 -1.400 3.299 1.00 77.19 92 SER A C 1
ATOM 740 O O . SER A 1 92 ? 0.708 -2.190 2.721 1.00 77.19 92 SER A O 1
ATOM 742 N N . LEU A 1 93 ? 2.740 -1.290 2.997 1.00 67.06 93 LEU A N 1
ATOM 743 C CA . LEU A 1 93 ? 3.421 -2.158 2.034 1.00 67.06 93 LEU A CA 1
ATOM 744 C C . LEU A 1 93 ? 4.016 -3.402 2.677 1.00 67.06 93 LEU A C 1
ATOM 746 O O . LEU A 1 93 ? 4.374 -4.336 1.967 1.00 67.06 93 LEU A O 1
ATOM 750 N N . TYR A 1 94 ? 4.151 -3.382 3.997 1.00 69.56 94 TYR A N 1
ATOM 751 C CA . TYR A 1 94 ? 4.636 -4.504 4.787 1.00 69.56 94 TYR A CA 1
ATOM 752 C C . TYR A 1 94 ? 3.473 -5.351 5.290 1.00 69.56 94 TYR A C 1
ATOM 754 O O . TYR A 1 94 ? 3.648 -6.537 5.557 1.00 69.56 94 TYR A O 1
ATOM 762 N N . ALA A 1 95 ? 2.283 -4.749 5.391 1.00 70.25 95 ALA A N 1
ATOM 763 C CA . ALA A 1 95 ? 1.078 -5.475 5.713 1.00 70.25 95 ALA A CA 1
ATOM 764 C C . ALA A 1 95 ? 0.445 -6.037 4.444 1.00 70.25 95 ALA A C 1
ATOM 766 O O . ALA A 1 95 ? -0.014 -5.302 3.572 1.00 70.25 95 ALA A O 1
ATOM 767 N N . ARG A 1 96 ? 0.480 -7.360 4.335 1.00 82.44 96 ARG A N 1
ATOM 768 C CA . ARG A 1 96 ? -0.186 -8.121 3.286 1.00 82.44 96 ARG A CA 1
ATOM 769 C C . ARG A 1 96 ? -1.402 -8.821 3.870 1.00 82.44 96 ARG A C 1
ATOM 771 O O . ARG A 1 96 ? -1.407 -9.185 5.046 1.00 82.44 96 ARG A O 1
ATOM 778 N N . GLY A 1 97 ? -2.442 -8.944 3.056 1.00 85.31 97 GLY A N 1
ATOM 779 C CA . GLY A 1 97 ? -3.740 -9.438 3.484 1.00 85.31 97 GLY A CA 1
ATOM 780 C C . GLY A 1 97 ? -4.590 -8.354 4.144 1.00 85.31 97 GLY A C 1
ATOM 781 O O . GLY A 1 97 ? -4.094 -7.378 4.719 1.00 85.31 97 GLY A O 1
ATOM 782 N N . ILE A 1 98 ? -5.908 -8.540 4.056 1.00 85.94 98 ILE A N 1
ATOM 783 C CA . ILE A 1 98 ? -6.900 -7.570 4.534 1.00 85.94 98 ILE A CA 1
ATOM 784 C C . ILE A 1 98 ? -6.746 -7.372 6.045 1.00 85.94 98 ILE A C 1
ATOM 786 O O . ILE A 1 98 ? -6.521 -6.252 6.486 1.00 85.94 98 ILE A O 1
ATOM 790 N N . THR A 1 99 ? -6.768 -8.452 6.829 1.00 87.44 99 THR A N 1
ATOM 791 C CA . THR A 1 99 ? -6.721 -8.391 8.298 1.00 87.44 99 THR A CA 1
ATOM 792 C C . THR A 1 99 ? -5.501 -7.643 8.821 1.00 87.44 99 THR A C 1
ATOM 794 O O . THR A 1 99 ? -5.636 -6.743 9.644 1.00 87.44 99 THR A O 1
ATOM 797 N N . TYR A 1 100 ? -4.307 -7.971 8.322 1.00 88.06 100 TYR A N 1
ATOM 798 C CA . TYR A 1 100 ? -3.082 -7.340 8.809 1.00 88.06 100 TYR A CA 1
ATOM 799 C C . TYR A 1 100 ? -2.954 -5.889 8.330 1.00 88.06 100 TYR A C 1
ATOM 801 O O . TYR A 1 100 ? -2.506 -5.030 9.087 1.00 88.06 100 TYR A O 1
ATOM 809 N N . SER A 1 101 ? -3.412 -5.583 7.109 1.00 88.31 101 SER A N 1
ATOM 810 C CA . SER A 1 101 ? -3.493 -4.196 6.635 1.00 88.31 101 SER A CA 1
ATOM 811 C C . SER A 1 101 ? -4.400 -3.362 7.538 1.00 88.31 101 SER A C 1
ATOM 813 O O . SER A 1 101 ? -4.008 -2.284 7.977 1.00 88.31 101 SER A O 1
ATOM 815 N N . ILE A 1 102 ? -5.588 -3.876 7.860 1.00 87.12 102 ILE A N 1
ATOM 816 C CA . ILE A 1 102 ? -6.560 -3.173 8.699 1.00 87.12 102 ILE A CA 1
ATOM 817 C C . ILE A 1 102 ? -6.088 -3.049 10.148 1.00 87.12 102 ILE A C 1
ATOM 819 O O . ILE A 1 102 ? -6.298 -1.998 10.735 1.00 87.12 102 ILE A O 1
ATOM 823 N N . ASP A 1 103 ? -5.382 -4.033 10.706 1.00 86.62 103 ASP A N 1
ATOM 824 C CA . ASP A 1 103 ? -4.756 -3.908 12.032 1.00 86.62 103 ASP A CA 1
ATOM 825 C C . ASP A 1 103 ? -3.720 -2.769 12.071 1.00 86.62 103 ASP A C 1
ATOM 827 O O . ASP A 1 103 ? -3.744 -1.932 12.974 1.00 86.62 103 ASP A O 1
ATOM 831 N N . VAL A 1 104 ? -2.846 -2.669 11.062 1.00 86.31 104 VAL A N 1
ATOM 832 C CA . VAL A 1 104 ? -1.874 -1.563 10.973 1.00 86.31 104 VAL A CA 1
ATOM 833 C C . VAL A 1 104 ? -2.575 -0.214 10.813 1.00 86.31 104 VAL A C 1
ATOM 835 O O . VAL A 1 104 ? -2.189 0.764 11.457 1.00 86.31 104 VAL A O 1
ATOM 838 N N . TRP A 1 105 ? -3.615 -0.155 9.979 1.00 87.38 105 TRP A N 1
ATOM 839 C CA . TRP A 1 105 ? -4.441 1.040 9.821 1.00 87.38 105 TRP A CA 1
ATOM 840 C C . TRP A 1 105 ? -5.114 1.441 11.136 1.00 87.38 105 TRP A C 1
ATOM 842 O O . TRP A 1 105 ? -5.001 2.588 11.555 1.00 87.38 105 TRP A O 1
ATOM 852 N N . ALA A 1 106 ? -5.752 0.494 11.818 1.00 84.50 106 ALA A N 1
ATOM 853 C CA . ALA A 1 106 ? -6.475 0.721 13.058 1.00 84.50 106 ALA A CA 1
ATOM 854 C C . ALA A 1 106 ? -5.565 1.274 14.150 1.00 84.50 106 ALA A C 1
ATOM 856 O O . ALA A 1 106 ? -5.919 2.253 14.794 1.00 84.50 106 ALA A O 1
ATOM 857 N N . ARG A 1 107 ? -4.352 0.729 14.294 1.00 83.44 107 ARG A N 1
ATOM 858 C CA . ARG A 1 107 ? -3.356 1.250 15.243 1.00 83.44 107 ARG A CA 1
ATOM 859 C C . ARG A 1 107 ? -2.916 2.671 14.917 1.00 83.44 107 ARG A C 1
ATOM 861 O O . ARG A 1 107 ? -2.717 3.460 15.830 1.00 83.44 107 ARG A O 1
ATOM 868 N N . ARG A 1 108 ? -2.769 3.008 13.630 1.00 82.75 108 ARG A N 1
ATOM 869 C CA . ARG A 1 108 ? -2.427 4.374 13.195 1.00 82.75 108 ARG A CA 1
ATOM 870 C C . ARG A 1 108 ? -3.518 5.388 13.560 1.00 82.75 108 ARG A C 1
ATOM 872 O O . ARG A 1 108 ? -3.191 6.557 13.731 1.00 82.75 108 ARG A O 1
ATOM 879 N N . TYR A 1 109 ? -4.774 4.956 13.650 1.00 78.81 109 TYR A N 1
ATOM 880 C CA . TYR A 1 109 ? -5.926 5.817 13.927 1.00 78.81 109 TYR A CA 1
ATOM 881 C C . TYR A 1 109 ? -6.632 5.504 15.255 1.00 78.81 109 TYR A C 1
ATOM 883 O O . TYR A 1 109 ? -7.773 5.918 15.441 1.00 78.81 109 TYR A O 1
ATOM 891 N N . GLU A 1 110 ? -5.965 4.773 16.153 1.00 78.56 110 GLU A N 1
ATOM 892 C CA . GLU A 1 110 ? -6.450 4.444 17.502 1.00 78.56 110 GLU A CA 1
ATOM 893 C C . GLU A 1 110 ? -7.844 3.782 17.530 1.00 78.56 110 GLU A C 1
ATOM 895 O O . GLU A 1 110 ? -8.640 3.990 18.441 1.00 78.56 110 GLU A O 1
ATOM 900 N N . VAL A 1 111 ? -8.147 2.956 16.525 1.00 76.69 111 VAL A N 1
ATOM 901 C CA . VAL A 1 111 ? -9.398 2.187 16.451 1.00 76.69 111 VAL A CA 1
ATOM 902 C C . VAL A 1 111 ? -9.281 0.924 17.311 1.00 76.69 111 VAL A C 1
ATOM 904 O O . VAL A 1 111 ? -8.324 0.157 17.163 1.00 76.69 111 VAL A O 1
ATOM 907 N N . GLY A 1 112 ? -10.259 0.701 18.193 1.00 73.44 112 GLY A N 1
ATOM 908 C CA . GLY A 1 112 ? -10.291 -0.431 19.121 1.00 73.44 112 GLY A CA 1
ATOM 909 C C . GLY A 1 112 ? -10.396 -1.808 18.435 1.00 73.44 112 GLY A C 1
ATOM 910 O O . GLY A 1 112 ? -10.940 -1.926 17.331 1.00 73.44 112 GLY A O 1
ATOM 911 N N . PRO A 1 113 ? -9.858 -2.877 19.055 1.00 76.19 113 PRO A N 1
ATOM 912 C CA . PRO A 1 113 ? -9.820 -4.221 18.473 1.00 76.19 113 PRO A CA 1
ATOM 913 C C . PRO A 1 113 ? -11.194 -4.889 18.320 1.00 76.19 113 PRO A C 1
ATOM 915 O O . PRO A 1 113 ? -11.361 -5.739 17.443 1.00 76.19 113 PRO A O 1
ATOM 918 N N . GLU A 1 114 ? -12.166 -4.518 19.152 1.00 75.06 114 GLU A N 1
ATOM 919 C CA . GLU A 1 114 ? -13.507 -5.109 19.247 1.00 75.06 114 GLU A CA 1
ATOM 920 C C . GLU A 1 114 ? -14.275 -5.121 17.918 1.00 75.06 114 GLU A C 1
ATOM 922 O O . GLU A 1 114 ? -15.103 -6.004 17.697 1.00 75.06 114 GLU A O 1
ATOM 927 N N . ASN A 1 115 ? -13.936 -4.212 17.000 1.00 72.25 115 ASN A N 1
ATOM 928 C CA . ASN A 1 115 ? -14.639 -4.015 15.735 1.00 72.25 115 ASN A CA 1
ATOM 929 C C . ASN A 1 115 ? -13.814 -4.386 14.489 1.00 72.25 115 ASN A C 1
ATOM 931 O O . ASN A 1 115 ? -14.328 -4.330 13.369 1.00 72.25 115 ASN A O 1
ATOM 935 N N . LEU A 1 116 ? -12.556 -4.823 14.647 1.00 81.06 116 LEU A N 1
ATOM 936 C CA . LEU A 1 116 ? -11.654 -5.080 13.514 1.00 81.06 116 LEU A CA 1
ATOM 937 C C . LEU A 1 116 ? -12.109 -6.231 12.623 1.00 81.06 116 LEU A C 1
ATOM 939 O O . LEU A 1 116 ? -11.989 -6.142 11.402 1.00 81.06 116 LEU A O 1
ATOM 943 N N . GLN A 1 117 ? -12.638 -7.301 13.216 1.00 83.19 117 GLN A N 1
ATOM 944 C CA . GLN A 1 117 ? -13.092 -8.464 12.455 1.00 83.19 117 GLN A CA 1
ATOM 945 C C . GLN A 1 117 ? -14.284 -8.103 11.559 1.00 83.19 117 GLN A C 1
ATOM 947 O O . GLN A 1 117 ? -14.250 -8.359 10.356 1.00 83.19 117 GLN A O 1
ATOM 952 N N . ASN A 1 118 ? -15.295 -7.430 12.118 1.00 81.19 118 ASN A N 1
ATOM 953 C CA . ASN A 1 118 ? -16.458 -6.986 11.352 1.00 81.19 118 ASN A CA 1
ATOM 954 C C . ASN A 1 118 ? -16.059 -5.936 10.298 1.00 81.19 118 ASN A C 1
ATOM 956 O O . ASN A 1 118 ? -16.471 -6.024 9.144 1.00 81.19 118 ASN A O 1
ATOM 960 N N . LEU A 1 119 ? -15.157 -5.004 10.636 1.00 82.44 119 LEU A N 1
ATOM 961 C CA . LEU A 1 119 ? -14.597 -4.053 9.671 1.00 82.44 119 LEU A CA 1
ATOM 962 C C . LEU A 1 119 ? -13.926 -4.770 8.487 1.00 82.44 119 LEU A C 1
ATOM 964 O O . LEU A 1 119 ? -14.177 -4.418 7.334 1.00 82.44 119 LEU A O 1
ATOM 968 N N . CYS A 1 120 ? -13.124 -5.807 8.743 1.00 86.56 120 CYS A N 1
ATOM 969 C CA . CYS A 1 120 ? -12.503 -6.606 7.685 1.00 86.56 120 CYS A CA 1
ATOM 970 C C . CYS A 1 120 ? -13.548 -7.273 6.778 1.00 86.56 120 CYS A C 1
ATOM 972 O O . CYS A 1 120 ? -13.404 -7.235 5.557 1.00 86.56 120 CYS A O 1
ATOM 974 N N . GLU A 1 121 ? -14.610 -7.846 7.348 1.00 84.56 121 GLU A N 1
ATOM 975 C CA . GLU A 1 121 ? -15.702 -8.488 6.600 1.00 84.56 121 GLU A CA 1
ATOM 976 C C . GLU A 1 121 ? -16.505 -7.483 5.761 1.00 84.56 121 GLU A C 1
ATOM 978 O O . GLU A 1 121 ? -16.848 -7.736 4.599 1.00 84.56 121 GLU A O 1
ATOM 983 N N . MET A 1 122 ? -16.768 -6.299 6.309 1.00 82.25 122 MET A N 1
ATOM 984 C CA . MET A 1 122 ? -17.442 -5.217 5.598 1.00 82.25 122 MET A CA 1
ATOM 985 C C . MET A 1 122 ? -16.595 -4.666 4.442 1.00 82.25 122 MET A C 1
ATOM 987 O O . MET A 1 122 ? -17.129 -4.404 3.362 1.00 82.25 122 MET A O 1
ATOM 991 N N . ILE A 1 123 ? -15.278 -4.540 4.627 1.00 85.44 123 ILE A N 1
ATOM 992 C CA . ILE A 1 123 ? -14.345 -4.135 3.564 1.00 85.44 123 ILE A CA 1
ATOM 993 C C . ILE A 1 123 ? -14.252 -5.222 2.490 1.00 85.44 123 ILE A C 1
ATOM 995 O O . ILE A 1 123 ? -14.353 -4.917 1.302 1.00 85.44 123 ILE A O 1
ATOM 999 N N . ALA A 1 124 ? -14.133 -6.492 2.889 1.00 85.75 124 ALA A N 1
ATOM 1000 C CA . ALA A 1 124 ? -14.111 -7.632 1.972 1.00 85.75 124 ALA A CA 1
ATOM 1001 C C . ALA A 1 124 ? -15.392 -7.737 1.129 1.00 85.75 124 ALA A C 1
ATOM 1003 O O . ALA A 1 124 ? -15.331 -8.100 -0.043 1.00 85.75 124 ALA A O 1
ATOM 1004 N N . SER A 1 125 ? -16.542 -7.372 1.703 1.00 83.19 125 SER A N 1
ATOM 1005 C CA . SER A 1 125 ? -17.831 -7.328 1.002 1.00 83.19 125 SER A CA 1
ATOM 1006 C C . SER A 1 125 ? -18.102 -6.017 0.251 1.00 83.19 125 SER A C 1
ATOM 1008 O O . SER A 1 125 ? -19.146 -5.897 -0.389 1.00 83.19 125 SER A O 1
ATOM 1010 N N . GLY A 1 126 ? -17.188 -5.040 0.299 1.00 79.94 126 GLY A N 1
ATOM 1011 C CA . GLY A 1 126 ? -17.320 -3.761 -0.405 1.00 79.94 126 GLY A CA 1
ATOM 1012 C C . GLY A 1 126 ? -18.415 -2.841 0.147 1.00 79.94 126 GLY A C 1
ATOM 1013 O O . GLY A 1 126 ? -18.889 -1.960 -0.566 1.00 79.94 126 GLY A O 1
ATOM 1014 N N . LYS A 1 127 ? -18.841 -3.043 1.400 1.00 73.50 127 LYS A N 1
ATOM 1015 C CA . LYS A 1 127 ? -19.933 -2.281 2.034 1.00 73.50 127 LYS A CA 1
ATOM 1016 C C . LYS A 1 127 ? -19.508 -0.913 2.569 1.00 73.50 127 LYS A C 1
ATOM 1018 O O . LYS A 1 127 ? -20.369 -0.093 2.868 1.00 73.50 127 LYS A O 1
ATOM 1023 N N . ILE A 1 128 ? -18.205 -0.667 2.707 1.00 72.88 128 ILE A N 1
ATOM 1024 C CA . ILE A 1 128 ? -17.664 0.571 3.281 1.00 72.88 128 ILE A CA 1
ATOM 1025 C C . ILE A 1 128 ? -16.955 1.377 2.190 1.00 72.88 128 ILE A C 1
ATOM 1027 O O . ILE A 1 128 ? -15.989 0.882 1.600 1.00 72.88 128 ILE A O 1
ATOM 1031 N N . PRO A 1 129 ? -17.377 2.624 1.922 1.00 71.94 129 PRO A N 1
ATOM 1032 C CA . PRO A 1 129 ? -16.648 3.491 1.010 1.00 71.94 129 PRO A CA 1
ATOM 1033 C C . PRO A 1 129 ? -15.321 3.947 1.621 1.00 71.94 129 PRO A C 1
ATOM 1035 O O . PRO A 1 129 ? -15.171 4.072 2.831 1.00 71.94 129 PRO A O 1
ATOM 1038 N N . GLY A 1 130 ? -14.342 4.227 0.761 1.00 80.06 130 GLY A N 1
ATOM 1039 C CA . GLY A 1 130 ? -13.021 4.698 1.187 1.00 80.06 130 GLY A CA 1
ATOM 1040 C C . GLY A 1 130 ? -12.011 3.593 1.489 1.00 80.06 130 GLY A C 1
ATOM 1041 O O . GLY A 1 130 ? -10.848 3.911 1.712 1.00 80.06 130 GLY A O 1
ATOM 1042 N N . PHE A 1 131 ? -12.398 2.321 1.394 1.00 86.38 131 PHE A N 1
ATOM 1043 C CA . PHE A 1 131 ? -11.457 1.210 1.283 1.00 86.38 131 PHE A CA 1
ATOM 1044 C C . PHE A 1 131 ? -11.551 0.556 -0.090 1.00 86.38 131 PHE A C 1
ATOM 1046 O O . PHE A 1 131 ? -12.632 0.428 -0.658 1.00 86.38 131 PHE A O 1
ATOM 1053 N N . ASN A 1 132 ? -10.407 0.135 -0.619 1.00 88.44 132 ASN A N 1
ATOM 1054 C CA . ASN A 1 132 ? -10.324 -0.649 -1.843 1.00 88.44 132 ASN A CA 1
ATOM 1055 C C . ASN A 1 132 ? -9.335 -1.789 -1.643 1.00 88.44 132 ASN A C 1
ATOM 1057 O O . ASN A 1 132 ? -8.202 -1.567 -1.225 1.00 88.44 132 ASN A O 1
ATOM 1061 N N . ILE A 1 133 ? -9.744 -3.001 -1.998 1.00 90.56 133 ILE A N 1
ATOM 1062 C CA . ILE A 1 133 ? -8.857 -4.161 -1.998 1.00 90.56 133 ILE A CA 1
ATOM 1063 C C . ILE A 1 133 ? -8.214 -4.267 -3.378 1.00 90.56 133 ILE A C 1
ATOM 1065 O O . ILE A 1 133 ? -8.904 -4.294 -4.398 1.00 90.56 133 ILE A O 1
ATOM 1069 N N . VAL A 1 134 ? -6.888 -4.342 -3.412 1.00 91.50 134 VAL A N 1
ATOM 1070 C CA . VAL A 1 134 ? -6.118 -4.522 -4.642 1.00 91.50 134 VAL A CA 1
ATOM 1071 C C . VAL A 1 134 ? -5.437 -5.877 -4.591 1.00 91.50 134 VAL A C 1
ATOM 1073 O O . VAL A 1 134 ? -4.544 -6.111 -3.781 1.00 91.50 134 VAL A O 1
ATOM 1076 N N . GLN A 1 135 ? -5.880 -6.760 -5.481 1.00 93.31 135 GLN A N 1
ATOM 1077 C CA . GLN A 1 135 ? -5.295 -8.083 -5.660 1.00 93.31 135 GLN A CA 1
ATOM 1078 C C . GLN A 1 135 ? -3.917 -7.985 -6.315 1.00 93.31 135 GLN A C 1
ATOM 1080 O O . GLN A 1 135 ? -3.676 -7.093 -7.139 1.00 93.31 135 GLN A O 1
ATOM 1085 N N . ASP A 1 136 ? -3.038 -8.929 -5.983 1.00 94.12 136 ASP A N 1
ATOM 1086 C CA . ASP A 1 136 ? -1.782 -9.105 -6.701 1.00 94.12 136 ASP A CA 1
ATOM 1087 C C . ASP A 1 136 ? -2.062 -9.528 -8.151 1.00 94.12 136 ASP A C 1
ATOM 1089 O O . ASP A 1 136 ? -2.727 -10.527 -8.427 1.00 94.12 136 ASP A O 1
ATOM 1093 N N . ALA A 1 137 ? -1.526 -8.768 -9.101 1.00 93.81 137 ALA A N 1
ATOM 1094 C CA . ALA A 1 137 ? -1.654 -9.034 -10.525 1.00 93.81 137 ALA A CA 1
ATOM 1095 C C . ALA A 1 137 ? -0.910 -10.304 -10.972 1.00 93.81 137 ALA A C 1
ATOM 1097 O O . ALA A 1 137 ? -1.206 -10.811 -12.055 1.00 93.81 137 ALA A O 1
ATOM 1098 N N . CYS A 1 138 ? 0.053 -10.791 -10.181 1.00 91.88 138 CYS A N 1
ATOM 1099 C CA . CYS A 1 138 ? 0.771 -12.041 -10.448 1.00 91.88 138 CYS A CA 1
ATOM 1100 C C . CYS A 1 138 ? 0.131 -13.256 -9.753 1.00 91.88 138 CYS A C 1
ATOM 1102 O O . CYS A 1 138 ? 0.425 -14.391 -10.128 1.00 91.88 138 CYS A O 1
ATOM 1104 N N . GLY A 1 139 ? -0.757 -13.023 -8.778 1.00 89.12 139 GLY A N 1
ATOM 1105 C CA . GLY A 1 139 ? -1.447 -14.056 -8.002 1.00 89.12 139 GLY A CA 1
ATOM 1106 C C . GLY A 1 139 ? -0.555 -14.830 -7.025 1.00 89.12 139 GLY A C 1
ATOM 1107 O O . GLY A 1 139 ? -0.930 -15.928 -6.622 1.00 89.12 139 GLY A O 1
ATOM 1108 N N . ALA A 1 140 ? 0.623 -14.304 -6.686 1.00 87.38 140 ALA A N 1
ATOM 1109 C CA . ALA A 1 140 ? 1.597 -14.949 -5.808 1.00 87.38 140 ALA A CA 1
ATOM 1110 C C . ALA A 1 140 ? 1.613 -14.369 -4.384 1.00 87.38 140 ALA A C 1
ATOM 1112 O O . ALA A 1 140 ? 2.155 -15.008 -3.484 1.00 87.38 140 ALA A O 1
ATOM 1113 N N . ASP A 1 141 ? 1.064 -13.169 -4.188 1.00 89.56 141 ASP A N 1
ATOM 1114 C CA . ASP A 1 141 ? 1.065 -12.439 -2.917 1.00 89.56 141 ASP A CA 1
ATOM 1115 C C . ASP A 1 141 ? -0.367 -12.081 -2.476 1.00 89.56 141 ASP A C 1
ATOM 1117 O O . ASP A 1 141 ? -1.294 -12.004 -3.290 1.00 89.56 141 ASP A O 1
ATOM 1121 N N . ASP A 1 142 ? -0.546 -11.872 -1.174 1.00 91.19 142 ASP A N 1
ATOM 1122 C CA . ASP A 1 142 ? -1.842 -11.518 -0.594 1.00 91.19 142 ASP A CA 1
ATOM 1123 C C . ASP A 1 142 ? -2.250 -10.087 -0.992 1.00 91.19 142 ASP A C 1
ATOM 1125 O O . ASP A 1 142 ? -1.398 -9.216 -1.176 1.00 91.19 142 ASP A O 1
ATOM 1129 N N . PRO A 1 143 ? -3.556 -9.776 -1.080 1.00 90.69 143 PRO A N 1
ATOM 1130 C CA . PRO A 1 143 ? -4.005 -8.448 -1.474 1.00 90.69 143 PRO A CA 1
ATOM 1131 C C . PRO A 1 143 ? -3.527 -7.350 -0.519 1.00 90.69 143 PRO A C 1
ATOM 1133 O O . PRO A 1 143 ? -3.358 -7.563 0.685 1.00 90.69 143 PRO A O 1
ATOM 1136 N N . ILE A 1 144 ? -3.414 -6.136 -1.054 1.00 90.31 144 ILE A N 1
ATOM 1137 C CA . ILE A 1 144 ? -3.225 -4.920 -0.258 1.00 90.31 144 ILE A CA 1
ATOM 1138 C C . ILE A 1 144 ? -4.533 -4.155 -0.120 1.00 90.31 144 ILE A C 1
ATOM 1140 O O . ILE A 1 144 ? -5.440 -4.268 -0.950 1.00 90.31 144 ILE A O 1
ATOM 1144 N N . VAL A 1 145 ? -4.597 -3.314 0.908 1.00 90.06 145 VAL A N 1
ATOM 1145 C CA . VAL A 1 145 ? -5.705 -2.386 1.116 1.00 90.06 145 VAL A CA 1
ATOM 1146 C C . VAL A 1 145 ? -5.253 -0.964 0.800 1.00 90.06 145 VAL A C 1
ATOM 1148 O O . VAL A 1 145 ? -4.225 -0.487 1.289 1.00 90.06 145 VAL A O 1
ATOM 1151 N N . LEU A 1 146 ? -6.044 -0.284 -0.023 1.00 88.94 146 LEU A N 1
ATOM 1152 C CA . LEU A 1 146 ? -5.985 1.156 -0.209 1.00 88.94 146 LEU A CA 1
ATOM 1153 C C . LEU A 1 146 ? -7.018 1.823 0.689 1.00 88.94 146 LEU A C 1
ATOM 1155 O O . LEU A 1 146 ? -8.137 1.328 0.831 1.00 88.94 146 LEU A O 1
ATOM 1159 N N . TYR A 1 147 ? -6.648 2.972 1.234 1.00 86.75 147 TYR A N 1
ATOM 1160 C CA . TYR A 1 147 ? -7.487 3.792 2.091 1.00 86.75 147 TYR A CA 1
ATOM 1161 C C . TYR A 1 147 ? -7.595 5.205 1.521 1.00 86.75 147 TYR A C 1
ATOM 1163 O O . TYR A 1 147 ? -6.614 5.762 1.035 1.00 86.75 147 TYR A O 1
ATOM 1171 N N . ASN A 1 148 ? -8.791 5.784 1.575 1.00 83.56 148 ASN A N 1
ATOM 1172 C CA . ASN A 1 148 ? -9.043 7.168 1.214 1.00 83.56 148 ASN A CA 1
ATOM 1173 C C . ASN A 1 148 ? -9.849 7.859 2.310 1.00 83.56 148 ASN A C 1
ATOM 1175 O O . ASN A 1 148 ? -11.079 7.767 2.362 1.00 83.56 148 ASN A O 1
ATOM 1179 N N . GLY A 1 149 ? -9.138 8.607 3.154 1.00 73.06 149 GLY A N 1
ATOM 1180 C CA . GLY A 1 149 ? -9.744 9.331 4.267 1.00 73.06 149 GLY A CA 1
ATOM 1181 C C . GLY A 1 149 ? -10.796 10.355 3.833 1.00 73.06 149 GLY A C 1
ATOM 1182 O O . GLY A 1 149 ? -11.751 10.581 4.566 1.00 73.06 149 GLY A O 1
ATOM 1183 N N . HIS A 1 150 ? -10.693 10.927 2.628 1.00 70.56 150 HIS A N 1
ATOM 1184 C CA . HIS A 1 150 ? -11.690 11.885 2.136 1.00 70.56 150 HIS A CA 1
ATOM 1185 C C . HIS A 1 150 ? -13.028 11.234 1.797 1.00 70.56 150 HIS A C 1
ATOM 1187 O O . HIS A 1 150 ? -14.051 11.909 1.833 1.00 70.56 150 HIS A O 1
ATOM 1193 N N . LEU A 1 151 ? -13.035 9.955 1.417 1.00 69.88 151 LEU A N 1
ATOM 1194 C CA . LEU A 1 151 ? -14.269 9.205 1.169 1.00 69.88 151 LEU A CA 1
ATOM 1195 C C . LEU A 1 151 ? -14.860 8.655 2.465 1.00 69.88 151 LEU A C 1
ATOM 1197 O O . LEU A 1 151 ? -16.071 8.481 2.549 1.00 69.88 151 LEU A O 1
ATOM 1201 N N . PHE A 1 152 ? -14.012 8.460 3.473 1.00 60.44 152 PHE A N 1
ATOM 1202 C CA . PHE A 1 152 ? -14.429 8.120 4.825 1.00 60.44 152 PHE A CA 1
ATOM 1203 C C . PHE A 1 152 ? -15.185 9.272 5.500 1.00 60.44 152 PHE A C 1
ATOM 1205 O O . PHE A 1 152 ? -16.190 9.047 6.158 1.00 60.44 152 PHE A O 1
ATOM 1212 N N . THR A 1 153 ? -14.764 10.521 5.278 1.00 52.38 153 THR A N 1
ATOM 1213 C CA . THR A 1 153 ? -15.438 11.696 5.852 1.00 52.38 153 THR A CA 1
ATOM 1214 C C . THR A 1 153 ? -16.630 12.194 5.028 1.00 52.38 153 THR A C 1
ATOM 1216 O O . THR A 1 153 ? -17.435 12.958 5.540 1.00 52.38 153 THR A O 1
ATOM 1219 N N . ASN A 1 154 ? -16.795 11.786 3.762 1.00 46.56 154 ASN A N 1
ATOM 1220 C CA . ASN A 1 154 ? -17.783 12.385 2.846 1.00 46.56 154 ASN A CA 1
ATOM 1221 C C . ASN A 1 154 ? -19.114 11.641 2.680 1.00 46.56 154 ASN A C 1
ATOM 1223 O O . ASN A 1 154 ? -19.897 12.006 1.795 1.00 46.56 154 ASN A O 1
ATOM 1227 N N . MET A 1 155 ? -19.442 10.665 3.524 1.00 46.62 155 MET A N 1
ATOM 1228 C CA . MET A 1 155 ? -20.827 10.191 3.576 1.00 46.62 155 MET A CA 1
ATOM 1229 C C . MET A 1 155 ? -21.703 11.264 4.252 1.00 46.62 155 MET A C 1
ATOM 1231 O O . MET A 1 155 ? -21.798 11.325 5.471 1.00 46.62 155 MET A O 1
ATOM 1235 N N . ASN A 1 156 ? -22.304 12.119 3.409 1.00 42.62 156 ASN A N 1
ATOM 1236 C CA . ASN A 1 156 ? -23.175 13.283 3.680 1.00 42.62 156 ASN A CA 1
ATOM 1237 C C . ASN A 1 156 ? -22.522 14.667 3.918 1.00 42.62 156 ASN A C 1
ATOM 1239 O O . ASN A 1 156 ? -23.048 15.477 4.673 1.00 42.62 156 ASN A O 1
ATOM 1243 N N . LYS A 1 157 ? -21.466 14.989 3.147 1.00 48.47 157 LYS A N 1
ATOM 1244 C CA . LYS A 1 157 ? -20.861 16.337 2.969 1.00 48.47 157 LYS A CA 1
ATOM 1245 C C . LYS A 1 157 ? -20.576 17.120 4.267 1.00 48.47 157 LYS A C 1
ATOM 1247 O O . LYS A 1 157 ? -21.313 18.054 4.590 1.00 48.47 157 LYS A O 1
ATOM 1252 N N . PRO A 1 158 ? -19.428 16.898 4.915 1.00 42.75 158 PRO A N 1
ATOM 1253 C CA . PRO A 1 158 ? -18.891 17.876 5.834 1.00 42.75 158 PRO A CA 1
ATOM 1254 C C . PRO A 1 158 ? -17.981 18.867 5.095 1.00 42.75 158 PRO A C 1
ATOM 1256 O O . PRO A 1 158 ? -17.225 18.503 4.193 1.00 42.75 158 PRO A O 1
ATOM 1259 N N . GLY A 1 159 ? -18.030 20.142 5.478 1.00 43.81 159 GLY A N 1
ATOM 1260 C CA . GLY A 1 159 ? -17.099 21.159 4.978 1.00 43.81 159 GLY A CA 1
ATOM 1261 C C . GLY A 1 159 ? -15.637 20.863 5.356 1.00 43.81 159 GLY A C 1
ATOM 1262 O O . GLY A 1 159 ? -15.349 20.003 6.189 1.00 43.81 159 GLY A O 1
ATOM 1263 N N . PHE A 1 160 ? -14.694 21.617 4.777 1.00 38.72 160 PHE A N 1
ATOM 1264 C CA . PHE A 1 160 ? -13.240 21.427 4.945 1.00 38.72 160 PHE A CA 1
ATOM 1265 C C . PHE A 1 160 ? -12.787 21.319 6.421 1.00 38.72 160 PHE A C 1
ATOM 1267 O O . PHE A 1 160 ? -11.928 20.501 6.739 1.00 38.72 160 PHE A O 1
ATOM 1274 N N . GLY A 1 161 ? -13.416 22.069 7.338 1.00 43.78 161 GLY A N 1
ATOM 1275 C CA . GLY A 1 161 ? -13.127 22.012 8.780 1.00 43.78 161 GLY A CA 1
ATOM 1276 C C . GLY A 1 161 ? -13.657 20.763 9.498 1.00 43.78 161 GLY A C 1
ATOM 1277 O O . GLY A 1 161 ? -12.996 20.239 10.387 1.00 43.78 161 GLY A O 1
ATOM 1278 N N . GLN A 1 162 ? -14.800 20.220 9.073 1.00 46.50 162 GLN A N 1
ATOM 1279 C CA . GLN A 1 162 ? -15.396 19.022 9.680 1.00 46.50 162 GLN A CA 1
ATOM 1280 C C . GLN A 1 162 ? -14.640 17.738 9.294 1.00 46.50 162 GLN A C 1
ATOM 1282 O O . GLN A 1 162 ? -14.612 16.787 10.068 1.00 46.50 162 GLN A O 1
ATOM 1287 N N . SER A 1 163 ? -13.950 17.729 8.145 1.00 44.44 163 SER A N 1
ATOM 1288 C CA . SER A 1 163 ? -13.051 16.627 7.757 1.00 44.44 163 SER A CA 1
ATOM 1289 C C . SER A 1 163 ? -11.832 16.488 8.683 1.00 44.44 163 SER A C 1
ATOM 1291 O O . SER A 1 163 ? -11.337 15.379 8.870 1.00 44.44 163 SER A O 1
ATOM 1293 N N . PHE A 1 164 ? -11.358 17.588 9.283 1.00 44.69 164 PHE A N 1
ATOM 1294 C CA . PHE A 1 164 ? -10.298 17.550 10.298 1.00 44.69 164 PHE A CA 1
ATOM 1295 C C . PHE A 1 164 ? -10.825 17.012 11.633 1.00 44.69 164 PHE A C 1
ATOM 1297 O O . PHE A 1 164 ? -10.224 16.104 12.197 1.00 44.69 164 PHE A O 1
ATOM 1304 N N . THR A 1 165 ? -11.992 17.481 12.084 1.00 47.88 165 THR A N 1
ATOM 1305 C CA . THR A 1 165 ? -12.642 16.995 13.316 1.00 47.88 165 THR A CA 1
ATOM 1306 C C . THR A 1 165 ? -13.030 15.512 13.235 1.00 47.88 165 THR A C 1
ATOM 1308 O O . THR A 1 165 ? -12.930 14.796 14.224 1.00 47.88 165 THR A O 1
ATOM 1311 N N . MET A 1 166 ? -13.415 15.011 12.056 1.00 52.03 166 MET A N 1
ATOM 1312 C CA . MET A 1 166 ? -13.700 13.583 11.852 1.00 52.03 166 MET A CA 1
ATOM 1313 C C . MET A 1 166 ? -12.446 12.700 11.881 1.00 52.03 166 MET A C 1
ATOM 1315 O O . MET A 1 166 ? -12.527 11.569 12.351 1.00 52.03 166 MET A O 1
ATOM 1319 N N . LYS A 1 167 ? -11.280 13.195 11.432 1.00 53.59 167 LYS A N 1
ATOM 1320 C CA . LYS A 1 167 ? -10.008 12.464 11.595 1.00 53.59 167 LYS A CA 1
ATOM 1321 C C . LYS A 1 167 ? -9.630 12.290 13.068 1.00 53.59 167 LYS A C 1
ATOM 1323 O O . LYS A 1 167 ? -9.029 11.277 13.399 1.00 53.59 167 LYS A O 1
ATOM 1328 N N . GLU A 1 168 ? -10.003 13.238 13.929 1.00 54.34 168 GLU A N 1
ATOM 1329 C CA . GLU A 1 168 ? -9.783 13.146 15.380 1.00 54.34 168 GLU A CA 1
ATOM 1330 C C . GLU A 1 168 ? -10.724 12.148 16.082 1.00 54.34 168 GLU A C 1
ATOM 1332 O O . GLU A 1 168 ? -10.418 11.730 17.190 1.00 54.34 168 GLU A O 1
ATOM 1337 N N . ASN A 1 169 ? -11.833 11.737 15.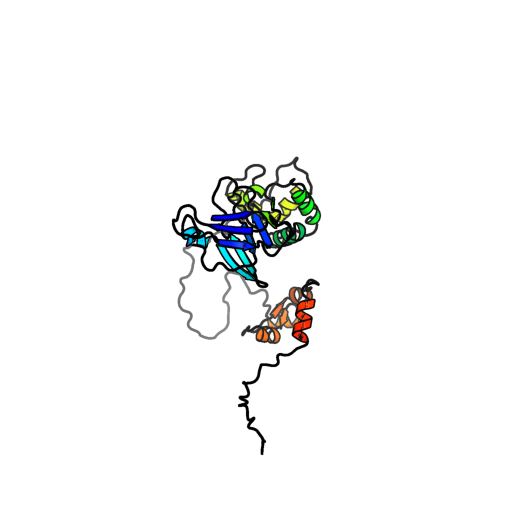448 1.00 63.28 169 ASN A N 1
ATOM 1338 C CA . ASN A 1 169 ? -12.842 10.825 16.014 1.00 63.28 169 ASN A CA 1
ATOM 1339 C C . ASN A 1 169 ? -13.087 9.593 15.117 1.00 63.28 169 ASN A C 1
ATOM 1341 O O . ASN A 1 169 ? -14.215 9.102 15.001 1.00 63.28 169 ASN A O 1
ATOM 1345 N N . LEU A 1 170 ? -12.041 9.095 14.446 1.00 67.81 170 LEU A N 1
ATOM 1346 C CA . LEU A 1 170 ? -12.170 7.990 13.491 1.00 67.81 170 LEU A CA 1
ATOM 1347 C C . LEU A 1 170 ? -12.635 6.687 14.159 1.00 67.81 170 LEU A C 1
ATOM 1349 O O . LEU A 1 170 ? -13.426 5.962 13.564 1.00 67.81 170 LEU A O 1
ATOM 1353 N N . ALA A 1 171 ? -12.203 6.421 15.397 1.00 66.94 171 ALA A N 1
ATOM 1354 C CA . ALA A 1 171 ? -12.644 5.267 16.184 1.00 66.94 171 ALA A CA 1
ATOM 1355 C C . ALA A 1 171 ? -14.167 5.268 16.398 1.00 66.94 171 ALA A C 1
ATOM 1357 O O . ALA A 1 171 ? -14.844 4.338 15.972 1.00 66.94 171 ALA A O 1
ATOM 1358 N N . THR A 1 172 ? -14.728 6.370 16.909 1.00 68.31 172 THR A N 1
ATOM 1359 C CA . THR A 1 172 ? -16.181 6.531 17.101 1.00 68.31 172 THR A CA 1
ATOM 1360 C C . THR A 1 172 ? -16.963 6.372 15.795 1.00 68.31 172 THR A C 1
ATOM 1362 O O . THR A 1 172 ? -18.080 5.857 15.778 1.00 68.31 172 THR A O 1
ATOM 1365 N N . TYR A 1 173 ? -16.386 6.817 14.677 1.00 68.19 173 TYR A N 1
ATOM 1366 C CA . TYR A 1 173 ? -17.000 6.672 13.360 1.00 68.19 173 TYR A CA 1
ATOM 1367 C C . TYR A 1 173 ? -16.976 5.224 12.851 1.00 68.19 173 TYR A C 1
ATOM 1369 O O . TYR A 1 173 ? -17.969 4.756 12.291 1.00 68.19 173 TYR A O 1
ATOM 1377 N N . VAL A 1 174 ? -15.875 4.495 13.065 1.00 71.56 174 VAL A N 1
ATOM 1378 C CA . VAL A 1 174 ? -15.797 3.059 12.758 1.00 71.56 174 VAL A CA 1
ATOM 1379 C C . VAL A 1 174 ? -16.816 2.288 13.589 1.00 71.56 174 VAL A C 1
ATOM 1381 O O . VAL A 1 174 ? -17.545 1.479 13.021 1.00 71.56 174 VAL A O 1
ATOM 1384 N N . ASP A 1 175 ? -16.936 2.587 14.881 1.00 71.00 175 ASP A N 1
ATOM 1385 C CA . ASP A 1 175 ? -17.930 1.961 15.757 1.00 71.00 175 ASP A CA 1
ATOM 1386 C C . ASP A 1 175 ? -19.355 2.183 15.234 1.00 71.00 175 ASP A C 1
ATOM 1388 O O . ASP A 1 175 ? -20.153 1.248 15.173 1.00 71.00 175 ASP A O 1
ATOM 1392 N N . TRP A 1 176 ? -19.662 3.399 14.769 1.00 70.38 176 TRP A N 1
ATOM 1393 C CA . TRP A 1 176 ? -20.950 3.722 14.152 1.00 70.38 176 TRP A CA 1
ATOM 1394 C C . TRP A 1 176 ? -21.198 2.953 12.841 1.00 70.38 176 TRP A C 1
ATOM 1396 O O . TRP A 1 176 ? -22.280 2.391 12.657 1.00 70.38 176 TRP A O 1
ATOM 1406 N N . ILE A 1 177 ? -20.203 2.870 11.946 1.00 68.81 177 ILE A N 1
ATOM 1407 C CA . ILE A 1 177 ? -20.302 2.085 10.700 1.00 68.81 177 ILE A CA 1
ATOM 1408 C C . ILE A 1 177 ? -20.560 0.610 11.005 1.00 68.81 177 ILE A C 1
ATOM 1410 O O . ILE A 1 177 ? -21.406 -0.013 10.361 1.00 68.81 177 ILE A O 1
ATOM 1414 N N . VAL A 1 178 ? -19.807 0.060 11.956 1.00 69.50 178 VAL A N 1
ATOM 1415 C CA . VAL A 1 178 ? -19.831 -1.355 12.338 1.00 69.50 178 VAL A CA 1
ATOM 1416 C C . VAL A 1 178 ? -21.135 -1.709 13.060 1.00 69.50 178 VAL A C 1
ATOM 1418 O O . VAL A 1 178 ? -21.653 -2.809 12.868 1.00 69.50 178 VAL A O 1
ATOM 1421 N N . ALA A 1 179 ? -21.719 -0.767 13.809 1.00 69.75 179 ALA A N 1
ATOM 1422 C CA . ALA A 1 179 ? -23.044 -0.901 14.414 1.00 69.75 179 ALA A CA 1
ATOM 1423 C C . ALA A 1 179 ? -24.191 -0.939 13.381 1.00 69.75 179 ALA A C 1
ATOM 1425 O O . ALA A 1 179 ? -25.277 -1.427 13.692 1.00 69.75 179 ALA A O 1
ATOM 1426 N N . GLY A 1 180 ? -23.965 -0.455 12.152 1.00 58.56 180 GLY A N 1
ATOM 1427 C CA . GLY A 1 180 ? -24.893 -0.608 11.025 1.00 58.56 180 GLY A CA 1
ATOM 1428 C C . GLY A 1 180 ? -26.166 0.252 11.076 1.00 58.56 180 GLY A C 1
ATOM 1429 O O . GLY A 1 180 ? -27.074 0.024 10.275 1.00 58.56 180 GLY A O 1
ATOM 1430 N N . ASP A 1 181 ? -26.260 1.241 11.973 1.00 56.78 181 ASP A N 1
ATOM 1431 C CA . ASP A 1 181 ? -27.407 2.164 12.053 1.00 56.78 181 ASP A CA 1
ATOM 1432 C C . ASP A 1 181 ? -27.229 3.364 11.104 1.00 56.78 181 ASP A C 1
ATOM 1434 O O . ASP A 1 181 ? -26.945 4.491 11.515 1.00 56.78 181 ASP A O 1
ATOM 1438 N N . TYR A 1 182 ? -27.418 3.122 9.803 1.00 55.91 182 TYR A N 1
ATOM 1439 C CA . TYR A 1 182 ? -27.370 4.167 8.768 1.00 55.91 182 TYR A CA 1
ATOM 1440 C C . TYR A 1 182 ? -28.616 5.067 8.740 1.00 55.91 182 TYR A C 1
ATOM 1442 O O . TYR A 1 182 ? -28.725 5.937 7.875 1.00 55.91 182 TYR A O 1
ATOM 1450 N N . SER A 1 183 ? -29.581 4.854 9.644 1.00 46.03 183 SER A N 1
ATOM 1451 C CA . SER A 1 183 ? -30.805 5.663 9.708 1.00 46.03 183 SER A CA 1
ATOM 1452 C C . SER A 1 183 ? -30.569 7.052 10.313 1.00 46.03 183 SER A C 1
ATOM 1454 O O . SER A 1 183 ? -31.401 7.946 10.152 1.00 46.03 183 SER A O 1
ATOM 1456 N N . LYS A 1 184 ? -29.418 7.256 10.967 1.00 48.47 184 LYS A N 1
ATOM 1457 C CA . LYS A 1 184 ? -29.019 8.509 11.614 1.00 48.47 184 LYS A CA 1
ATOM 1458 C C . LYS A 1 184 ? -27.773 9.081 10.950 1.00 48.47 184 LYS A C 1
ATOM 1460 O O . LYS A 1 184 ? -26.881 8.344 10.547 1.00 48.47 184 LYS A O 1
ATOM 1465 N N . LEU A 1 185 ? -27.704 10.406 10.838 1.00 56.06 185 LEU A N 1
ATOM 1466 C CA . LEU A 1 185 ? -26.465 11.085 10.455 1.00 56.06 185 LEU A CA 1
ATOM 1467 C C . LEU A 1 185 ? -25.435 10.913 11.577 1.00 56.06 185 LEU A C 1
ATOM 1469 O O . LEU A 1 185 ? -25.795 10.957 12.751 1.00 56.06 185 LEU A O 1
ATOM 1473 N N . PHE A 1 186 ? -24.162 10.730 11.222 1.00 50.97 186 PHE A N 1
ATOM 1474 C CA . PHE A 1 186 ? -23.097 10.698 12.218 1.00 50.97 186 PHE A CA 1
ATOM 1475 C C . PHE A 1 186 ? -22.968 12.073 12.886 1.00 50.97 186 PHE A C 1
ATOM 1477 O O . PHE A 1 186 ? -22.593 13.057 12.242 1.00 50.97 186 PHE A O 1
ATOM 1484 N N . GLU A 1 187 ? -23.254 12.132 14.182 1.00 56.97 187 GLU A N 1
ATOM 1485 C CA . GLU A 1 187 ? -23.000 13.297 15.022 1.00 56.97 187 GLU A CA 1
ATOM 1486 C C . GLU A 1 187 ? -21.643 13.105 15.704 1.00 56.97 187 GLU A C 1
ATOM 1488 O O . GLU A 1 187 ? -21.490 12.270 16.594 1.00 56.97 187 GLU A O 1
ATOM 1493 N N . SER A 1 188 ? -20.629 13.861 15.270 1.00 54.31 188 SER A N 1
ATOM 1494 C CA . SER A 1 188 ? -19.352 13.889 15.991 1.00 54.31 188 SER A CA 1
ATOM 1495 C C . SER A 1 188 ? -19.612 14.383 17.415 1.00 54.31 188 SER A C 1
ATOM 1497 O O . SER A 1 188 ? -20.307 15.395 17.557 1.00 54.31 188 SER A O 1
ATOM 1499 N N . PRO A 1 189 ? -19.012 13.775 18.457 1.00 50.97 189 PRO A N 1
ATOM 1500 C CA . PRO A 1 189 ? -19.031 14.381 19.778 1.00 50.97 189 PRO A CA 1
ATOM 1501 C C . PRO A 1 189 ? -18.451 15.792 19.644 1.00 50.97 189 PRO A C 1
ATOM 1503 O O . PRO A 1 189 ? -17.325 15.982 19.172 1.00 50.97 189 PRO A O 1
ATOM 1506 N N . ILE A 1 190 ? -19.271 16.799 19.948 1.00 49.09 190 ILE A N 1
ATOM 1507 C CA . ILE A 1 190 ? -18.858 18.199 19.927 1.00 49.09 190 ILE A CA 1
ATOM 150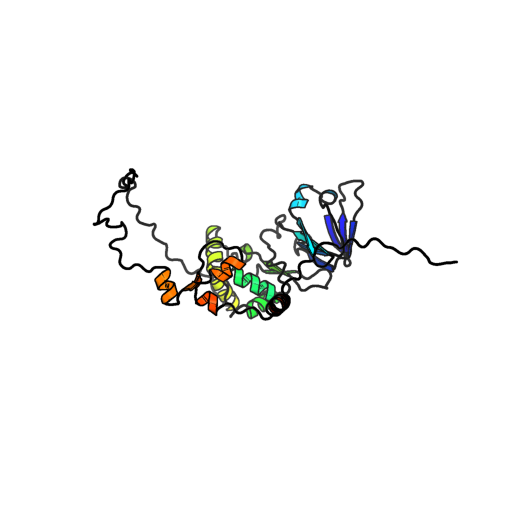8 C C . ILE A 1 190 ? -17.819 18.322 21.038 1.00 49.09 190 ILE A C 1
ATOM 1510 O O . ILE A 1 190 ? -18.178 18.264 22.215 1.00 49.09 190 ILE A O 1
ATOM 1514 N N . LYS A 1 191 ? -16.532 18.471 20.691 1.00 47.69 191 LYS A N 1
ATOM 1515 C CA . LYS A 1 191 ? -15.545 18.915 21.682 1.00 47.69 191 LYS A CA 1
ATOM 1516 C C . LYS A 1 191 ? -16.091 20.220 22.272 1.00 47.69 191 LYS A C 1
ATOM 1518 O O . LYS A 1 191 ? -16.433 21.109 21.481 1.00 47.69 191 LYS A O 1
ATOM 1523 N N . PRO A 1 192 ? -16.239 20.341 23.605 1.00 39.03 192 PRO A N 1
ATOM 1524 C CA . PRO A 1 192 ? -16.672 21.594 24.202 1.00 39.03 192 PRO A CA 1
ATOM 1525 C C . PRO A 1 192 ? -15.754 22.682 23.659 1.00 39.03 192 PRO A C 1
ATOM 1527 O O . PRO A 1 192 ? -14.536 22.497 23.636 1.00 39.03 192 PRO A O 1
ATOM 1530 N N . LYS A 1 193 ? -16.338 23.764 23.131 1.00 42.25 193 LYS A N 1
ATOM 1531 C CA . LYS A 1 193 ? -15.554 24.915 22.686 1.00 42.25 193 LYS A CA 1
ATOM 1532 C C . LYS A 1 193 ? -14.686 25.310 23.871 1.00 42.25 193 LYS A C 1
ATOM 1534 O O . LYS A 1 193 ? -15.217 25.765 24.878 1.00 42.25 193 LYS A O 1
ATOM 1539 N N . THR A 1 194 ? -13.381 25.090 23.769 1.00 42.09 194 THR A N 1
ATOM 1540 C CA . THR A 1 194 ? -12.431 25.707 24.677 1.00 42.09 194 THR A CA 1
ATOM 1541 C C . THR A 1 194 ? -12.635 27.199 24.497 1.00 42.09 194 THR A C 1
ATOM 1543 O O . THR A 1 194 ? -12.383 27.740 23.418 1.00 42.09 194 THR A O 1
ATOM 1546 N N . GLU A 1 195 ? -13.202 27.847 25.513 1.00 40.78 195 GLU A N 1
ATOM 1547 C CA . GLU A 1 195 ? -13.203 29.298 25.558 1.00 40.78 195 GLU A CA 1
ATOM 1548 C C . GLU A 1 195 ? -11.746 29.736 25.388 1.00 40.78 195 GLU A C 1
ATOM 1550 O O . GLU A 1 195 ? -10.855 29.137 26.007 1.00 40.78 195 GLU A O 1
ATOM 1555 N N . PRO A 1 196 ? -11.460 30.690 24.484 1.00 43.84 196 PRO A N 1
ATOM 1556 C CA . PRO A 1 196 ? -10.109 31.201 24.371 1.00 43.84 196 PRO A CA 1
ATOM 1557 C C . PRO A 1 196 ? -9.674 31.652 25.770 1.00 43.84 196 PRO A C 1
ATOM 1559 O O . PRO A 1 196 ? -10.485 32.266 26.472 1.00 43.84 196 PRO A O 1
ATOM 1562 N N . PRO A 1 197 ? -8.440 31.337 26.201 1.00 49.22 197 PRO A N 1
ATOM 1563 C CA . PRO A 1 197 ? -7.961 31.812 27.487 1.00 49.22 197 PRO A CA 1
ATOM 1564 C C . PRO A 1 197 ? -8.163 33.326 27.528 1.00 49.22 197 PRO A C 1
ATOM 1566 O O . PRO A 1 197 ? -7.846 34.017 26.555 1.00 49.22 197 PRO A O 1
ATOM 1569 N N . ILE A 1 198 ? -8.743 33.822 28.623 1.00 51.56 198 ILE A N 1
ATOM 1570 C CA . ILE A 1 198 ? -8.885 35.256 28.870 1.00 51.56 198 ILE A CA 1
ATOM 1571 C C . ILE A 1 198 ? -7.468 35.828 28.813 1.00 51.56 198 ILE A C 1
ATOM 1573 O O . ILE A 1 198 ? -6.670 35.625 29.725 1.00 51.56 198 ILE A O 1
ATOM 1577 N N . TYR A 1 199 ? -7.119 36.465 27.697 1.00 46.53 199 TYR A N 1
ATOM 1578 C CA . TYR A 1 199 ? -5.806 37.065 27.538 1.00 46.53 199 TYR A CA 1
ATOM 1579 C C . TYR A 1 199 ? -5.784 38.302 28.430 1.00 46.53 199 TYR A C 1
ATOM 1581 O O . TYR A 1 199 ? -6.553 39.239 28.201 1.00 46.53 199 TYR A O 1
ATOM 1589 N N . ALA A 1 200 ? -4.923 38.301 29.449 1.00 51.09 200 ALA A N 1
ATOM 1590 C CA . ALA A 1 200 ? -4.588 39.533 30.147 1.00 51.09 200 ALA A CA 1
ATOM 1591 C C . ALA A 1 200 ? -4.090 40.559 29.105 1.00 51.09 200 ALA A C 1
ATOM 1593 O O . ALA A 1 200 ? -3.380 40.168 28.166 1.00 51.09 200 ALA A O 1
ATOM 1594 N N . PRO A 1 201 ? -4.483 41.842 29.205 1.00 51.28 201 PRO A N 1
ATOM 1595 C CA . PRO A 1 201 ? -4.008 42.882 28.301 1.00 51.28 201 PRO A CA 1
ATOM 1596 C C . PRO A 1 201 ? -2.479 42.845 28.205 1.00 51.28 201 PRO A C 1
ATOM 1598 O O . PRO A 1 201 ? -1.786 42.756 29.216 1.00 51.28 201 PRO A O 1
ATOM 1601 N N . LYS A 1 202 ? -1.947 42.899 26.977 1.00 48.59 202 LYS A N 1
ATOM 1602 C CA . LYS A 1 202 ? -0.503 42.778 26.685 1.00 48.59 202 LYS A CA 1
ATOM 1603 C C . LYS A 1 202 ? 0.374 43.825 27.383 1.00 48.59 202 LYS A C 1
ATOM 1605 O O . LYS A 1 202 ? 1.591 43.670 27.389 1.00 48.59 202 LYS A O 1
ATOM 1610 N N . ASP A 1 203 ? -0.237 44.848 27.964 1.00 54.38 203 ASP A N 1
ATOM 1611 C CA . ASP A 1 203 ? 0.436 46.001 28.548 1.00 54.38 203 ASP A CA 1
ATOM 1612 C C . ASP A 1 203 ? 0.917 45.761 29.995 1.00 54.38 203 ASP A C 1
ATOM 1614 O O . ASP A 1 203 ? 1.577 46.626 30.562 1.00 54.38 203 ASP A O 1
ATOM 1618 N N . GLU A 1 204 ? 0.642 44.589 30.587 1.00 52.00 204 GLU A N 1
ATOM 1619 C CA . GLU A 1 204 ? 1.043 44.242 31.966 1.00 52.00 204 GLU A CA 1
ATOM 1620 C C . GLU A 1 204 ? 2.181 43.206 32.069 1.00 52.00 204 GLU A C 1
ATOM 1622 O O . GLU A 1 204 ? 2.501 42.743 33.163 1.00 52.00 204 GLU A O 1
ATOM 1627 N N . LEU A 1 205 ? 2.825 42.818 30.963 1.00 49.91 205 LEU A N 1
ATOM 1628 C CA . LEU A 1 205 ? 3.964 41.895 31.027 1.00 49.91 205 LEU A CA 1
ATOM 1629 C C . LEU A 1 205 ? 5.243 42.655 31.425 1.00 49.91 205 LEU A C 1
ATOM 1631 O O . LEU A 1 205 ? 5.680 43.525 30.667 1.00 49.91 205 LEU A O 1
ATOM 1635 N N . PRO A 1 206 ? 5.877 42.346 32.574 1.00 43.94 206 PRO A N 1
ATOM 1636 C CA . PRO A 1 206 ? 7.117 43.004 32.961 1.00 43.94 206 PRO A CA 1
ATOM 1637 C C . PRO A 1 206 ? 8.222 42.673 31.953 1.00 43.94 206 PRO A C 1
ATOM 1639 O O . PRO A 1 206 ? 8.399 41.525 31.541 1.00 43.94 206 PRO A O 1
ATOM 1642 N N . SER A 1 207 ? 8.961 43.703 31.539 1.00 50.19 207 SER A N 1
ATOM 1643 C CA . SER A 1 207 ? 10.117 43.560 30.659 1.00 50.19 207 SER A CA 1
ATOM 1644 C C . SER A 1 207 ? 11.164 42.665 31.314 1.00 50.19 207 SER A C 1
ATOM 1646 O O . SER A 1 207 ? 11.521 42.885 32.471 1.00 50.19 207 SER A O 1
ATOM 1648 N N . PHE A 1 208 ? 11.674 41.696 30.556 1.00 42.44 208 PHE A N 1
ATOM 1649 C CA . PHE A 1 208 ? 12.839 40.897 30.922 1.00 42.44 208 PHE A CA 1
ATOM 1650 C C . PHE A 1 208 ? 14.020 41.829 31.220 1.00 42.44 208 PHE A C 1
ATOM 1652 O O . PHE A 1 208 ? 14.593 42.404 30.296 1.00 42.44 208 PHE A O 1
ATOM 1659 N N . VAL A 1 209 ? 14.355 41.992 32.498 1.00 42.81 209 VAL A N 1
ATOM 1660 C CA . VAL A 1 209 ? 15.617 42.592 32.938 1.00 42.81 209 VAL A CA 1
ATOM 1661 C C . VAL A 1 209 ? 16.409 41.523 33.680 1.00 42.81 209 VAL A C 1
ATOM 1663 O O . VAL A 1 209 ? 15.845 40.656 34.347 1.00 42.81 209 VAL A O 1
ATOM 1666 N N . ASP A 1 210 ? 17.710 41.579 33.442 1.00 40.50 210 ASP A N 1
ATOM 1667 C CA . ASP A 1 210 ? 18.738 40.571 33.648 1.00 40.50 210 ASP A CA 1
ATOM 1668 C C . ASP A 1 210 ? 18.779 39.974 35.064 1.00 40.50 210 ASP A C 1
ATOM 1670 O O . ASP A 1 210 ? 18.760 40.685 36.067 1.00 40.50 210 ASP A O 1
ATOM 1674 N N . ILE A 1 211 ? 18.870 38.642 35.138 1.00 41.25 211 ILE A N 1
ATOM 1675 C CA . ILE A 1 211 ? 19.077 37.908 36.391 1.00 41.25 211 ILE A CA 1
ATOM 1676 C C . ILE A 1 211 ? 20.586 37.779 36.604 1.00 41.25 211 ILE A C 1
ATOM 1678 O O . ILE A 1 211 ? 21.223 36.872 36.064 1.00 41.25 211 ILE A O 1
ATOM 1682 N N . GLU A 1 212 ? 21.157 38.685 37.396 1.00 39.78 212 GLU A N 1
ATOM 1683 C CA . GLU A 1 212 ? 22.424 38.423 38.073 1.00 39.78 212 GLU A CA 1
ATOM 1684 C C . GLU A 1 212 ? 22.171 37.538 39.298 1.00 39.78 212 GLU A C 1
ATOM 1686 O O . GLU A 1 212 ? 21.189 37.684 40.028 1.00 39.78 212 GLU A O 1
ATOM 1691 N N . ALA A 1 213 ? 23.050 36.554 39.466 1.00 46.25 213 ALA A N 1
ATOM 1692 C CA . ALA A 1 213 ? 23.001 35.574 40.532 1.00 46.25 213 ALA A CA 1
ATOM 1693 C C . ALA A 1 213 ? 23.392 36.212 41.865 1.00 46.25 213 ALA A C 1
ATOM 1695 O O . ALA A 1 213 ? 24.525 36.654 41.991 1.00 46.25 213 ALA A O 1
ATOM 1696 N N . GLU A 1 214 ? 22.518 36.152 42.871 1.00 36.84 214 GLU A N 1
ATOM 1697 C CA . GLU A 1 214 ? 22.931 36.208 44.273 1.00 36.84 214 GLU A CA 1
ATOM 1698 C C . GLU A 1 214 ? 21.906 35.534 45.200 1.00 36.84 214 GLU A C 1
ATOM 1700 O O . GLU A 1 214 ? 20.700 35.502 44.963 1.00 36.84 214 GLU A O 1
ATOM 1705 N N . THR A 1 215 ? 22.455 34.895 46.226 1.00 45.91 215 THR A N 1
ATOM 1706 C CA . THR A 1 215 ? 21.835 33.980 47.187 1.00 45.91 215 THR A CA 1
ATOM 1707 C C . THR A 1 215 ? 20.919 34.679 48.193 1.00 45.91 215 THR A C 1
ATOM 1709 O O . THR A 1 215 ? 21.323 35.683 48.773 1.00 45.91 215 THR A O 1
ATOM 1712 N N . GLY A 1 216 ? 19.777 34.074 48.534 1.00 36.03 216 GLY A N 1
ATOM 1713 C CA . GLY A 1 216 ? 19.023 34.430 49.744 1.00 36.03 216 GLY A CA 1
ATOM 1714 C C . GLY A 1 216 ? 17.513 34.249 49.612 1.00 36.03 216 GLY A C 1
ATOM 1715 O O . GLY A 1 216 ? 16.906 34.705 48.656 1.00 36.03 216 GLY A O 1
ATOM 1716 N N . ASP A 1 217 ? 16.938 33.552 50.582 1.00 44.06 217 ASP A N 1
ATOM 1717 C CA . ASP A 1 217 ? 15.554 33.088 50.688 1.00 44.06 217 ASP A CA 1
ATOM 1718 C C . ASP A 1 217 ? 14.458 34.190 50.652 1.00 44.06 217 ASP A C 1
ATOM 1720 O O . ASP A 1 217 ? 14.637 35.292 51.168 1.00 44.06 217 ASP A O 1
ATOM 1724 N N . GLN A 1 218 ? 13.287 33.768 50.154 1.00 44.69 218 GLN A N 1
ATOM 1725 C CA . GLN A 1 218 ? 11.904 34.225 50.397 1.00 44.69 218 GLN A CA 1
ATOM 1726 C C . GLN A 1 218 ? 11.114 34.951 49.292 1.00 44.69 218 GLN A C 1
ATOM 1728 O O . GLN A 1 218 ? 11.323 36.110 48.952 1.00 44.69 218 GLN A O 1
ATOM 1733 N N . SER A 1 219 ? 10.046 34.246 48.885 1.00 49.03 219 SER A N 1
ATOM 1734 C CA . SER A 1 219 ? 8.794 34.742 48.301 1.00 49.03 219 SER A CA 1
ATOM 1735 C C . SER A 1 219 ? 8.843 35.283 46.865 1.00 49.03 219 SER A C 1
ATOM 1737 O O . SER A 1 219 ? 8.480 36.430 46.602 1.00 49.03 219 SER A O 1
ATOM 1739 N N . THR A 1 220 ? 9.118 34.412 45.892 1.00 42.81 220 THR A N 1
ATOM 1740 C CA . THR A 1 220 ? 8.582 34.587 44.533 1.00 42.81 220 THR A CA 1
ATOM 1741 C C . THR A 1 220 ? 7.264 33.828 44.420 1.00 42.81 220 THR A C 1
ATOM 1743 O O . THR A 1 220 ? 7.222 32.622 44.183 1.00 42.81 220 THR A O 1
ATOM 1746 N N . LYS A 1 221 ? 6.147 34.534 44.623 1.00 47.66 221 LYS A N 1
ATOM 1747 C CA . LYS A 1 221 ? 4.832 33.976 44.304 1.00 47.66 221 LYS A CA 1
ATOM 1748 C C . LYS A 1 221 ? 4.783 33.745 42.796 1.00 47.66 221 LYS A C 1
ATOM 1750 O O . LYS A 1 221 ? 4.767 34.697 42.017 1.00 47.66 221 LYS A O 1
ATOM 1755 N N . SER A 1 222 ? 4.826 32.478 42.398 1.00 57.56 222 SER A N 1
ATOM 1756 C CA . SER A 1 222 ? 4.638 32.058 41.014 1.00 57.56 222 SER A CA 1
ATOM 1757 C C . SER A 1 222 ? 3.281 32.559 40.519 1.00 57.56 222 SER A C 1
ATOM 1759 O O . SER A 1 222 ? 2.302 32.578 41.268 1.00 57.56 222 SER A O 1
ATOM 1761 N N . VAL A 1 223 ? 3.199 32.914 39.235 1.00 67.31 223 VAL A N 1
ATOM 1762 C CA . VAL A 1 223 ? 1.935 33.246 38.548 1.00 67.31 223 VAL A CA 1
ATOM 1763 C C . VAL A 1 223 ? 0.896 32.114 38.698 1.00 67.31 223 VAL A C 1
ATOM 1765 O O . VAL A 1 223 ? -0.301 32.344 38.558 1.00 67.31 223 VAL A O 1
ATOM 1768 N N . PHE A 1 224 ? 1.342 30.904 39.052 1.00 69.56 224 PHE A N 1
ATOM 1769 C CA . PHE A 1 224 ? 0.522 29.713 39.279 1.00 69.56 224 PHE A CA 1
ATOM 1770 C C . PHE A 1 224 ? 0.181 29.431 40.758 1.00 69.56 224 PHE A C 1
ATOM 1772 O O . PHE A 1 224 ? -0.383 28.380 41.051 1.00 69.56 224 PHE A O 1
ATOM 1779 N N . GLY A 1 225 ? 0.472 30.354 41.684 1.00 74.19 225 GLY A N 1
ATOM 1780 C CA . GLY A 1 225 ? 0.212 30.191 43.120 1.00 74.19 225 GLY A CA 1
ATOM 1781 C C . GLY A 1 225 ? 1.356 29.523 43.890 1.00 74.19 225 GLY A C 1
ATOM 1782 O O . GLY A 1 225 ? 2.473 29.401 43.384 1.00 74.19 225 GLY A O 1
ATOM 1783 N N . ASP A 1 226 ? 1.087 29.139 45.140 1.00 77.31 226 ASP A N 1
ATOM 1784 C CA . ASP A 1 226 ? 2.073 28.486 46.007 1.00 77.31 226 ASP A CA 1
ATOM 1785 C C . ASP A 1 226 ? 2.328 27.046 45.529 1.00 77.31 226 ASP A C 1
ATOM 1787 O O . ASP A 1 226 ? 1.411 26.348 45.093 1.00 77.31 226 ASP A O 1
ATOM 1791 N N . LEU A 1 227 ? 3.585 26.605 45.592 1.00 75.88 227 LEU A N 1
ATOM 1792 C CA . LEU A 1 227 ? 3.990 25.254 45.213 1.00 75.88 227 LEU A CA 1
ATOM 1793 C C . LEU A 1 227 ? 3.305 24.236 46.133 1.00 75.88 227 LEU A C 1
ATOM 1795 O O . LEU A 1 227 ? 3.603 24.179 47.323 1.00 75.88 227 LEU A O 1
ATOM 1799 N N . ILE A 1 228 ? 2.367 23.468 45.577 1.00 81.00 228 ILE A N 1
ATOM 1800 C CA . ILE A 1 228 ? 1.537 22.538 46.354 1.00 81.00 228 ILE A CA 1
ATOM 1801 C C . ILE A 1 228 ? 2.317 21.264 46.697 1.00 81.00 228 ILE A C 1
ATOM 1803 O O . ILE A 1 228 ? 2.185 20.761 47.808 1.00 81.00 228 ILE A O 1
ATOM 1807 N N . ASP A 1 229 ? 3.117 20.754 45.758 1.00 79.44 229 ASP A N 1
ATOM 1808 C CA . ASP A 1 229 ? 3.906 19.533 45.930 1.00 79.44 229 ASP A CA 1
ATOM 1809 C C . ASP A 1 229 ? 5.057 19.466 44.907 1.00 79.44 229 ASP A C 1
ATOM 1811 O O . ASP A 1 229 ? 4.948 20.023 43.808 1.00 79.44 229 ASP A O 1
ATOM 1815 N N . VAL A 1 230 ? 6.156 18.792 45.258 1.00 83.06 230 VAL A N 1
ATOM 1816 C CA . VAL A 1 230 ? 7.310 18.548 44.376 1.00 83.06 230 VAL A CA 1
ATOM 1817 C C . VAL A 1 230 ? 7.557 17.056 44.324 1.00 83.06 230 VAL A C 1
ATOM 1819 O O . VAL A 1 230 ? 7.926 16.462 45.326 1.00 83.06 230 VAL A O 1
ATOM 1822 N N . TYR A 1 231 ? 7.414 16.480 43.134 1.00 86.19 231 TYR A N 1
ATOM 1823 C CA . TYR A 1 231 ? 7.666 15.065 42.907 1.00 86.19 231 TYR A CA 1
ATOM 1824 C C . TYR A 1 231 ? 8.868 14.891 41.984 1.00 86.19 231 TYR A C 1
ATOM 1826 O O . TYR A 1 231 ? 8.842 15.247 40.800 1.00 86.19 231 TYR A O 1
ATOM 1834 N N . THR A 1 232 ? 9.965 14.403 42.545 1.00 89.12 232 THR A N 1
ATOM 1835 C CA . THR A 1 232 ? 11.250 14.279 41.864 1.00 89.12 232 THR A CA 1
ATOM 1836 C C . THR A 1 232 ? 11.363 12.960 41.106 1.00 89.12 232 THR A C 1
ATOM 1838 O O . THR A 1 232 ? 10.707 11.961 41.394 1.00 89.12 232 THR A O 1
ATOM 1841 N N . ARG A 1 233 ? 12.278 12.917 40.130 1.00 85.62 233 ARG A N 1
ATOM 1842 C CA . ARG A 1 233 ? 12.611 11.674 39.415 1.00 85.62 233 ARG A CA 1
ATOM 1843 C C . ARG A 1 233 ? 13.122 10.579 40.361 1.00 85.62 233 ARG A C 1
ATOM 1845 O O . ARG A 1 233 ? 12.922 9.410 40.058 1.00 85.62 233 ARG A O 1
ATOM 1852 N N . ALA A 1 234 ? 13.808 10.943 41.446 1.00 87.62 234 ALA A N 1
ATOM 1853 C CA . ALA A 1 234 ? 14.311 9.980 42.422 1.00 87.62 234 ALA A CA 1
ATOM 1854 C C . ALA A 1 234 ? 13.152 9.317 43.178 1.00 87.62 234 ALA A C 1
ATOM 1856 O O . ALA A 1 234 ? 13.073 8.094 43.191 1.00 87.62 234 ALA A O 1
ATOM 1857 N N . GLU A 1 235 ? 12.203 10.114 43.675 1.00 89.31 235 GLU A N 1
ATOM 1858 C CA . GLU A 1 235 ? 10.991 9.621 44.346 1.00 89.31 235 GLU A CA 1
ATOM 1859 C C . GLU A 1 235 ? 10.145 8.754 43.405 1.00 89.31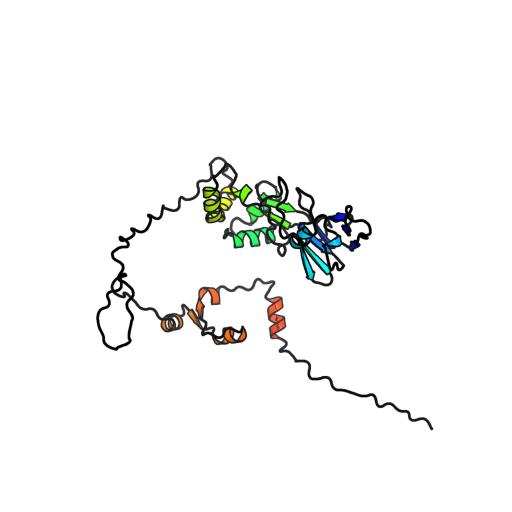 235 GLU A C 1
ATOM 1861 O O . GLU A 1 235 ? 9.744 7.655 43.766 1.00 89.31 235 GLU A O 1
ATOM 1866 N N . ALA A 1 236 ? 9.986 9.157 42.140 1.00 88.50 236 ALA A N 1
ATOM 1867 C CA . ALA A 1 236 ? 9.274 8.352 41.145 1.00 88.50 236 ALA A CA 1
ATOM 1868 C C . ALA A 1 236 ? 9.923 6.982 40.857 1.00 88.50 236 ALA A C 1
ATOM 1870 O O . ALA A 1 236 ? 9.228 6.046 40.451 1.00 88.50 236 ALA A O 1
ATOM 1871 N N . ILE A 1 237 ? 11.246 6.865 41.022 1.00 9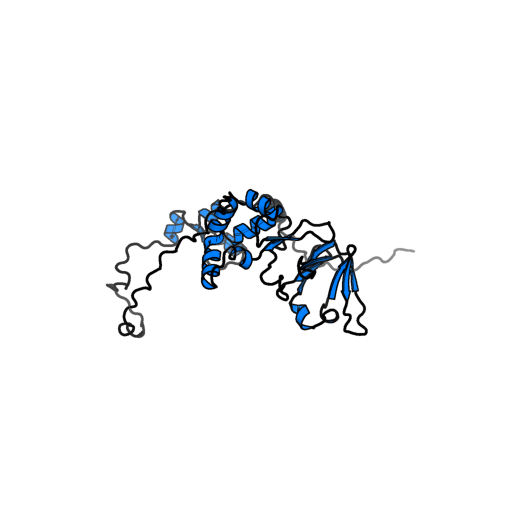1.62 237 ILE A N 1
ATOM 1872 C CA . ILE A 1 237 ? 11.977 5.595 40.896 1.00 91.62 237 ILE A CA 1
ATOM 1873 C C . ILE A 1 237 ? 11.830 4.765 42.177 1.00 91.62 237 ILE A C 1
ATOM 1875 O O . ILE A 1 237 ? 11.609 3.559 42.088 1.00 91.62 237 ILE A O 1
ATOM 1879 N N . GLU A 1 238 ? 11.918 5.393 43.352 1.00 88.25 238 GLU A N 1
ATOM 1880 C CA . GLU A 1 238 ? 11.717 4.727 44.648 1.00 88.25 238 GLU A CA 1
ATOM 1881 C C . GLU A 1 238 ? 10.297 4.164 44.794 1.00 88.25 238 GLU A C 1
ATOM 1883 O O . GLU A 1 238 ? 10.127 3.023 45.226 1.00 88.25 238 GLU A O 1
ATOM 1888 N N . ASP A 1 239 ? 9.292 4.906 44.329 1.00 88.81 239 ASP A N 1
ATOM 1889 C CA . ASP A 1 239 ? 7.885 4.498 44.339 1.00 88.81 239 ASP A CA 1
ATOM 1890 C C . ASP A 1 239 ? 7.542 3.465 43.247 1.00 88.81 239 ASP A C 1
ATOM 1892 O O . ASP A 1 239 ? 6.418 2.962 43.180 1.00 88.81 239 ASP A O 1
ATOM 1896 N N . GLY A 1 240 ? 8.489 3.141 42.358 1.00 87.88 240 GLY A N 1
ATOM 1897 C CA . GLY A 1 240 ? 8.302 2.161 41.284 1.00 87.88 240 GLY A CA 1
ATOM 1898 C C . GLY A 1 240 ? 7.364 2.617 40.160 1.00 87.88 240 GLY A C 1
ATOM 1899 O O . GLY A 1 240 ? 6.913 1.798 39.358 1.00 87.88 240 GLY A O 1
ATOM 1900 N N . VAL A 1 241 ? 7.059 3.915 40.066 1.00 89.94 241 VAL A N 1
ATOM 1901 C CA . VAL A 1 241 ? 6.334 4.506 38.926 1.00 89.94 241 VAL A CA 1
ATOM 1902 C C . VAL A 1 241 ? 7.235 4.526 37.686 1.00 89.94 241 VAL A C 1
ATOM 1904 O O . VAL A 1 241 ? 6.789 4.250 36.562 1.00 89.94 241 VAL A O 1
ATOM 1907 N N . LEU A 1 242 ? 8.519 4.818 37.902 1.00 92.50 242 LEU A N 1
ATOM 1908 C CA . LEU A 1 242 ? 9.585 4.766 36.914 1.00 92.50 242 LEU A CA 1
ATOM 1909 C C . LEU A 1 242 ? 10.560 3.624 37.218 1.00 92.50 242 LEU A C 1
ATOM 1911 O O . LEU A 1 242 ? 10.950 3.395 38.356 1.00 92.50 242 LEU A O 1
ATOM 1915 N N . VAL A 1 243 ? 11.013 2.949 36.167 1.00 90.81 243 VAL A N 1
ATOM 1916 C CA . VAL A 1 243 ? 12.072 1.939 36.200 1.00 90.81 243 VAL A CA 1
ATOM 1917 C C . VAL A 1 243 ? 13.315 2.546 35.567 1.00 90.81 243 VAL A C 1
ATOM 1919 O O . VAL A 1 243 ? 13.275 2.975 34.410 1.00 90.81 243 VAL A O 1
ATOM 1922 N N . ASP A 1 244 ? 14.421 2.594 36.308 1.00 93.12 244 ASP A N 1
ATOM 1923 C CA . ASP A 1 244 ? 15.699 3.043 35.758 1.00 93.12 244 ASP A CA 1
ATOM 1924 C C . ASP A 1 244 ? 16.246 1.997 34.771 1.00 93.12 244 ASP A C 1
ATOM 1926 O O . ASP A 1 244 ? 16.438 0.832 35.117 1.00 93.12 244 ASP A O 1
ATOM 1930 N N . VAL A 1 245 ? 16.485 2.418 33.529 1.00 93.50 245 VAL A N 1
ATOM 1931 C CA . VAL A 1 245 ? 17.021 1.582 32.442 1.00 93.50 245 VAL A CA 1
ATOM 1932 C C . VAL A 1 245 ? 18.326 2.146 31.895 1.00 93.50 245 VAL A C 1
ATOM 1934 O O . VAL A 1 245 ? 18.716 1.832 30.773 1.00 93.50 245 VAL A O 1
ATOM 1937 N N . THR A 1 246 ? 19.011 2.992 32.664 1.00 91.50 246 THR A N 1
ATOM 1938 C CA . THR A 1 246 ? 20.205 3.718 32.220 1.00 91.50 246 THR A CA 1
ATOM 1939 C C . THR A 1 246 ? 21.277 2.789 31.649 1.00 91.50 246 THR A C 1
ATOM 1941 O O . THR A 1 246 ? 21.858 3.101 30.612 1.00 91.50 246 THR A O 1
ATOM 1944 N N . GLU A 1 247 ? 21.509 1.624 32.255 1.00 89.06 247 GLU A N 1
ATOM 1945 C CA . GLU A 1 247 ? 22.504 0.669 31.750 1.00 89.06 247 GLU A CA 1
ATOM 1946 C C . GLU A 1 247 ? 22.094 0.056 30.403 1.00 89.06 247 GLU A C 1
ATOM 1948 O O . GLU A 1 247 ? 22.873 0.079 29.453 1.00 89.06 247 GLU A O 1
ATOM 1953 N N . THR A 1 248 ? 20.843 -0.385 30.257 1.00 86.44 248 THR A N 1
ATOM 1954 C CA . THR A 1 248 ? 20.319 -0.902 28.980 1.00 86.44 248 THR A CA 1
ATOM 1955 C C . THR A 1 248 ? 20.264 0.183 27.898 1.00 86.44 248 THR A C 1
ATOM 1957 O O . THR A 1 248 ? 20.511 -0.075 26.723 1.00 86.44 248 THR A O 1
ATOM 1960 N N . ALA A 1 249 ? 19.974 1.425 28.282 1.00 86.88 249 ALA A N 1
ATOM 1961 C CA . ALA A 1 249 ? 19.935 2.566 27.377 1.00 86.88 249 ALA A CA 1
ATOM 1962 C C . ALA A 1 249 ? 21.329 2.879 26.800 1.00 86.88 249 ALA A C 1
ATOM 1964 O O . ALA A 1 249 ? 21.445 3.170 25.606 1.00 86.88 249 ALA A O 1
ATOM 1965 N N . LYS A 1 250 ? 22.395 2.734 27.601 1.00 90.19 250 LYS A N 1
ATOM 1966 C CA . LYS A 1 250 ? 23.784 2.887 27.134 1.00 90.19 250 LYS A CA 1
ATOM 1967 C C . LYS A 1 250 ? 24.154 1.865 26.063 1.00 90.19 250 LYS A C 1
ATOM 1969 O O . LYS A 1 250 ? 24.801 2.232 25.085 1.00 90.19 250 LYS A O 1
ATOM 1974 N N . GLU A 1 251 ? 23.710 0.614 26.198 1.00 88.25 251 GLU A N 1
ATOM 1975 C CA . GLU A 1 251 ? 23.925 -0.428 25.179 1.00 88.25 251 GLU A CA 1
ATOM 1976 C C . GLU A 1 251 ? 23.275 -0.065 23.832 1.00 88.25 251 GLU A C 1
ATOM 1978 O O . GLU A 1 251 ? 23.798 -0.409 22.772 1.00 88.25 251 GLU A O 1
ATOM 1983 N N . ALA A 1 252 ? 22.172 0.688 23.865 1.00 82.56 252 ALA A N 1
ATOM 1984 C CA . ALA A 1 252 ? 21.473 1.201 22.688 1.00 82.56 252 ALA A CA 1
ATOM 1985 C C . ALA A 1 252 ? 22.020 2.550 22.167 1.00 82.56 252 ALA A C 1
ATOM 1987 O O . ALA A 1 252 ? 21.467 3.110 21.219 1.00 82.56 252 ALA A O 1
ATOM 1988 N N . GLY A 1 253 ? 23.094 3.081 22.762 1.00 86.25 253 GLY A N 1
ATOM 1989 C CA . GLY A 1 253 ? 23.719 4.346 22.361 1.00 86.25 253 GLY A CA 1
ATOM 1990 C C . GLY A 1 253 ? 23.105 5.604 22.986 1.00 86.25 253 GLY A C 1
ATOM 1991 O O . GLY A 1 253 ? 23.401 6.711 22.535 1.00 86.25 253 GLY A O 1
ATOM 1992 N N . ILE A 1 254 ? 22.266 5.470 24.018 1.00 88.19 254 ILE A N 1
ATOM 1993 C CA . ILE A 1 254 ? 21.701 6.609 24.752 1.00 88.19 254 ILE A CA 1
ATOM 1994 C C . ILE A 1 254 ? 22.681 7.038 25.849 1.00 88.19 254 ILE A C 1
ATOM 1996 O O . ILE A 1 254 ? 23.064 6.253 26.712 1.00 88.19 254 ILE A O 1
ATOM 2000 N N . VAL A 1 255 ? 23.083 8.309 25.815 1.00 88.00 255 VAL A N 1
ATOM 2001 C CA . VAL A 1 255 ? 24.142 8.860 26.684 1.00 88.00 255 VAL A CA 1
ATOM 2002 C C . VAL A 1 255 ? 23.592 9.419 28.007 1.00 88.00 255 VAL A C 1
ATOM 2004 O O . VAL A 1 255 ? 24.339 9.595 28.967 1.00 88.00 255 VAL A O 1
ATOM 2007 N N . TYR A 1 256 ? 22.286 9.679 28.085 1.00 90.56 256 TYR A N 1
ATOM 2008 C CA . TYR A 1 256 ? 21.643 10.300 29.246 1.00 90.56 256 TYR A CA 1
ATOM 2009 C C . TYR A 1 256 ? 21.012 9.270 30.201 1.00 90.56 256 TYR A C 1
ATOM 2011 O O . TYR A 1 256 ? 20.533 8.229 29.737 1.00 90.56 256 TYR A O 1
ATOM 2019 N N . PRO A 1 257 ? 20.942 9.560 31.521 1.00 89.06 257 PRO A N 1
ATOM 2020 C CA . PRO A 1 257 ? 20.182 8.749 32.469 1.00 89.06 257 PRO A CA 1
ATOM 2021 C C . PRO A 1 257 ? 18.733 8.610 32.012 1.00 89.06 257 PRO A C 1
ATOM 2023 O O . PRO A 1 257 ? 18.039 9.604 31.797 1.00 89.06 257 PRO A O 1
ATOM 2026 N N . THR A 1 258 ? 18.283 7.373 31.844 1.00 92.69 258 THR A N 1
ATOM 2027 C CA . THR A 1 258 ? 17.013 7.069 31.184 1.00 92.69 258 THR A CA 1
ATOM 2028 C C . THR A 1 258 ? 16.176 6.192 32.092 1.00 92.69 258 THR A C 1
ATOM 2030 O O . THR A 1 258 ? 16.652 5.186 32.605 1.00 92.69 258 THR A O 1
ATOM 2033 N N . ALA A 1 259 ? 14.919 6.574 32.291 1.00 93.62 259 ALA A N 1
ATOM 2034 C CA . ALA A 1 259 ? 13.937 5.766 32.997 1.00 93.62 259 ALA A CA 1
ATOM 2035 C C . ALA A 1 259 ? 12.696 5.589 32.117 1.00 93.62 259 ALA A C 1
ATOM 2037 O O . ALA A 1 259 ? 12.376 6.460 31.307 1.00 93.62 259 ALA A O 1
ATOM 2038 N N . VAL A 1 260 ? 12.007 4.463 32.272 1.00 91.44 260 VAL A N 1
ATOM 2039 C CA . VAL A 1 260 ? 10.758 4.148 31.566 1.00 91.44 260 VAL A CA 1
ATOM 2040 C C . VAL A 1 260 ? 9.632 3.929 32.563 1.00 91.44 260 VAL A C 1
ATOM 2042 O O . VAL A 1 260 ? 9.876 3.595 33.715 1.00 91.44 260 VAL A O 1
ATOM 2045 N N . THR A 1 261 ? 8.385 4.104 32.138 1.00 92.12 261 THR A N 1
ATOM 2046 C CA . THR A 1 261 ? 7.240 3.857 33.021 1.00 92.12 261 THR A CA 1
ATOM 2047 C C . THR A 1 261 ? 7.074 2.367 33.305 1.00 92.12 261 THR A C 1
ATOM 2049 O O . THR A 1 261 ? 7.298 1.519 32.434 1.00 92.12 261 THR A O 1
ATOM 2052 N N . GLN A 1 262 ? 6.598 2.038 34.506 1.00 86.44 262 GLN A N 1
ATOM 2053 C CA . GLN A 1 262 ? 6.301 0.657 34.898 1.00 86.44 262 GLN A CA 1
ATOM 2054 C C . GLN A 1 262 ? 5.321 -0.035 33.933 1.00 86.44 262 GLN A C 1
ATOM 2056 O O . GLN A 1 262 ? 5.446 -1.228 33.650 1.00 86.44 262 GLN A O 1
ATOM 2061 N N . GLY A 1 263 ? 4.362 0.719 33.381 1.00 84.50 263 GLY A N 1
ATOM 2062 C CA . GLY A 1 263 ? 3.414 0.226 32.379 1.00 84.50 263 GLY A CA 1
ATOM 2063 C C . GLY A 1 263 ? 4.087 -0.196 31.071 1.00 84.50 263 GLY A C 1
ATOM 2064 O O . GLY A 1 263 ? 3.745 -1.243 30.528 1.00 84.50 263 GLY A O 1
ATOM 2065 N N . LEU A 1 264 ? 5.081 0.562 30.593 1.00 84.19 264 LEU A N 1
ATOM 2066 C CA . LEU A 1 264 ? 5.869 0.181 29.418 1.00 84.19 264 LEU A CA 1
ATOM 2067 C C . LEU A 1 264 ? 6.731 -1.053 29.711 1.00 84.19 264 LEU A C 1
ATOM 2069 O O . LEU A 1 264 ? 6.750 -1.988 28.910 1.00 84.19 264 LEU A O 1
ATOM 2073 N N . TRP A 1 265 ? 7.391 -1.073 30.873 1.00 85.50 265 TRP A N 1
ATOM 2074 C CA . TRP A 1 265 ? 8.252 -2.179 31.297 1.00 85.50 265 TRP A CA 1
ATOM 2075 C C . TRP A 1 265 ? 7.492 -3.510 31.394 1.00 85.50 265 TRP A C 1
ATOM 2077 O O . TRP A 1 265 ? 7.964 -4.539 30.917 1.00 85.50 265 TRP A O 1
ATOM 2087 N N . ASN A 1 266 ? 6.271 -3.481 31.937 1.00 82.75 266 ASN A N 1
ATOM 2088 C CA . ASN A 1 266 ? 5.425 -4.668 32.098 1.00 82.75 266 ASN A CA 1
ATOM 2089 C C . ASN A 1 266 ? 4.578 -4.993 30.856 1.00 82.75 266 ASN A C 1
ATOM 2091 O O . ASN A 1 266 ? 4.154 -6.135 30.666 1.00 82.75 266 ASN A O 1
ATOM 2095 N N . GLY A 1 267 ? 4.270 -3.987 30.035 1.00 64.88 267 GLY A N 1
ATOM 2096 C CA . GLY A 1 267 ? 3.324 -4.079 28.923 1.00 64.88 267 GLY A CA 1
ATOM 2097 C C . GLY A 1 267 ? 3.922 -4.597 27.617 1.00 64.88 267 GLY A C 1
ATOM 2098 O O . GLY A 1 267 ? 3.169 -4.941 26.702 1.00 64.88 267 GLY A O 1
ATOM 2099 N N . PHE A 1 268 ? 5.251 -4.689 27.505 1.00 54.88 268 PHE A N 1
ATOM 2100 C CA . PHE A 1 268 ? 5.898 -5.134 26.273 1.00 54.88 268 PHE A CA 1
ATOM 2101 C C . PHE A 1 268 ? 5.776 -6.653 26.073 1.00 54.88 268 PHE A C 1
ATOM 2103 O O . PHE A 1 268 ? 6.679 -7.438 26.359 1.00 54.88 268 PHE A O 1
ATOM 2110 N N . LYS A 1 269 ? 4.638 -7.093 25.530 1.00 53.78 269 LYS A N 1
ATOM 2111 C CA . LYS A 1 269 ? 4.484 -8.445 24.985 1.00 53.78 269 LYS A CA 1
ATOM 2112 C C . LYS A 1 269 ? 5.063 -8.463 23.578 1.00 53.78 269 LYS A C 1
ATOM 2114 O O . LYS A 1 269 ? 4.448 -7.951 22.647 1.00 53.78 269 LYS A O 1
ATOM 2119 N N . ILE A 1 270 ? 6.233 -9.077 23.415 1.00 53.03 270 ILE A N 1
ATOM 2120 C CA . ILE A 1 270 ? 6.793 -9.371 22.093 1.00 53.0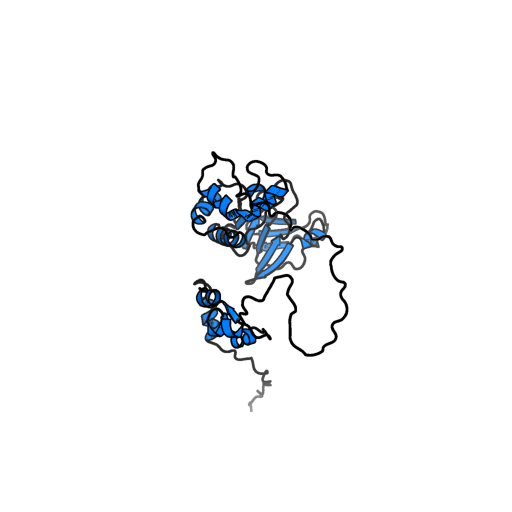3 270 ILE A CA 1
ATOM 2121 C C . ILE A 1 270 ? 5.752 -10.215 21.331 1.00 53.03 270 ILE A C 1
ATOM 2123 O O . ILE A 1 270 ? 5.430 -11.318 21.788 1.00 53.03 270 ILE A O 1
ATOM 2127 N N . PRO A 1 271 ? 5.211 -9.753 20.186 1.00 51.50 271 PRO A N 1
ATOM 2128 C CA . PRO A 1 271 ? 4.367 -10.587 19.339 1.00 51.50 271 PRO A CA 1
ATOM 2129 C C . PRO A 1 271 ? 5.110 -11.888 19.028 1.00 51.50 271 PRO A C 1
ATOM 2131 O O . PRO A 1 271 ? 6.298 -11.838 18.712 1.00 51.50 271 PRO A O 1
ATOM 2134 N N . HIS A 1 272 ? 4.443 -13.047 19.100 1.00 52.09 272 HIS A N 1
ATOM 2135 C CA . HIS A 1 272 ? 5.100 -14.370 19.052 1.00 52.09 272 HIS A CA 1
ATOM 2136 C C . HIS A 1 272 ? 6.069 -14.556 17.859 1.00 52.09 272 HIS A C 1
ATOM 2138 O O . HIS A 1 272 ? 6.995 -15.367 17.911 1.00 52.09 272 HIS A O 1
ATOM 2144 N N . ILE A 1 273 ? 5.875 -13.776 16.793 1.00 50.78 273 ILE A N 1
ATOM 2145 C CA . ILE A 1 273 ? 6.679 -13.778 15.575 1.00 50.78 273 ILE A CA 1
ATOM 2146 C C . ILE A 1 273 ? 8.062 -13.120 15.753 1.00 50.78 273 ILE A C 1
ATOM 2148 O O . ILE A 1 273 ? 9.021 -13.544 15.114 1.00 50.78 273 ILE A O 1
ATOM 2152 N N . LEU A 1 274 ? 8.203 -12.151 16.667 1.00 42.53 274 LEU A N 1
ATOM 2153 C CA . LEU A 1 274 ? 9.466 -11.460 16.967 1.00 42.53 274 LEU A CA 1
ATOM 2154 C C . LEU A 1 274 ? 10.326 -12.207 18.007 1.00 42.53 274 LEU A C 1
ATOM 2156 O O . LEU A 1 274 ? 11.550 -12.080 17.997 1.00 42.53 274 LEU A O 1
ATOM 2160 N N . ALA A 1 275 ? 9.730 -13.078 18.831 1.00 47.62 275 ALA A N 1
ATOM 2161 C CA . ALA A 1 275 ? 10.457 -13.892 19.817 1.00 47.62 275 ALA A CA 1
ATOM 2162 C C . ALA A 1 275 ? 11.466 -14.870 19.174 1.00 47.62 275 ALA A C 1
ATOM 2164 O O . ALA A 1 275 ? 12.480 -15.229 19.780 1.00 47.62 275 ALA A O 1
ATOM 2165 N N . LYS A 1 276 ? 11.221 -15.284 17.921 1.00 44.53 276 LYS A N 1
ATOM 2166 C CA . LYS A 1 276 ? 12.139 -16.145 17.156 1.00 44.53 276 LYS A CA 1
ATOM 2167 C C . LYS A 1 276 ? 13.414 -15.418 16.716 1.00 44.53 276 LYS A C 1
ATOM 2169 O O . LYS A 1 276 ? 14.453 -16.062 16.593 1.00 44.53 276 LYS A O 1
ATOM 2174 N N . PHE A 1 277 ? 13.353 -14.102 16.508 1.00 44.69 277 PHE A N 1
ATOM 2175 C CA . PHE A 1 277 ? 14.507 -13.301 16.092 1.00 44.69 277 PHE A CA 1
ATOM 2176 C C . PHE A 1 277 ? 15.414 -12.949 17.276 1.00 44.69 277 PHE A C 1
ATOM 2178 O O . PHE A 1 277 ? 16.634 -13.051 17.160 1.00 44.69 277 PHE A O 1
ATOM 2185 N N . TRP A 1 278 ? 14.831 -12.647 18.441 1.00 38.75 278 TRP A N 1
ATOM 2186 C CA . TRP A 1 278 ? 15.592 -12.294 19.645 1.00 38.75 278 TRP A CA 1
ATOM 2187 C C . TRP A 1 278 ? 16.405 -13.472 20.215 1.00 38.75 278 TRP A C 1
ATOM 2189 O O . TRP A 1 278 ? 17.583 -13.332 20.538 1.00 38.75 278 TRP A O 1
ATOM 2199 N N . ASN A 1 279 ? 15.827 -14.681 20.240 1.00 42.81 279 ASN A N 1
ATOM 2200 C CA . ASN A 1 279 ? 16.497 -15.880 20.768 1.00 42.81 279 ASN A CA 1
ATOM 2201 C C . ASN A 1 279 ? 17.714 -16.346 19.948 1.00 42.81 279 ASN A C 1
ATOM 2203 O O . ASN A 1 279 ? 18.517 -17.139 20.443 1.00 42.81 279 ASN A O 1
ATOM 2207 N N . ARG A 1 280 ? 17.861 -15.876 18.702 1.00 35.88 280 ARG A N 1
ATOM 2208 C CA . ARG A 1 280 ? 19.016 -16.193 17.852 1.00 35.88 280 ARG A CA 1
ATOM 2209 C C . ARG A 1 280 ? 20.199 -15.259 18.117 1.00 35.88 280 ARG A C 1
ATOM 2211 O O . ARG A 1 280 ? 21.328 -15.729 18.117 1.00 35.88 280 ARG A O 1
ATOM 2218 N N . ALA A 1 281 ? 19.940 -13.982 18.407 1.00 40.41 281 ALA A N 1
ATOM 2219 C CA . ALA A 1 281 ? 20.975 -13.007 18.759 1.00 40.41 281 ALA A CA 1
ATOM 2220 C C . ALA A 1 281 ? 21.587 -13.274 20.149 1.00 40.41 281 ALA A C 1
ATOM 2222 O O . ALA A 1 281 ? 22.787 -13.116 20.338 1.00 40.41 281 ALA A O 1
ATOM 2223 N N . ALA A 1 282 ? 20.792 -13.770 21.103 1.00 42.25 282 ALA A N 1
ATOM 2224 C CA . ALA A 1 282 ? 21.258 -14.061 22.462 1.00 42.25 282 ALA A CA 1
ATOM 2225 C C . ALA A 1 282 ? 22.142 -15.326 22.597 1.00 42.25 282 ALA A C 1
ATOM 2227 O O . ALA A 1 282 ? 22.679 -15.574 23.674 1.00 42.25 282 ALA A O 1
ATOM 2228 N N . ARG A 1 283 ? 22.290 -16.152 21.545 1.00 36.75 283 ARG A N 1
ATOM 2229 C CA . ARG A 1 283 ? 23.058 -17.418 21.595 1.00 36.75 283 ARG A CA 1
ATOM 2230 C C . ARG A 1 283 ? 24.433 -17.375 20.925 1.00 36.75 283 ARG A C 1
ATOM 2232 O O . ARG A 1 283 ? 25.191 -18.325 21.090 1.00 36.75 283 ARG A O 1
ATOM 2239 N N . GLU A 1 284 ? 24.787 -16.300 20.226 1.00 37.00 284 GLU A N 1
ATOM 2240 C CA . GLU A 1 284 ? 26.101 -16.168 19.586 1.00 37.00 284 GLU A CA 1
ATOM 2241 C C . GLU A 1 284 ? 26.677 -14.763 19.817 1.00 37.00 284 GLU A C 1
ATOM 2243 O O . GLU A 1 284 ? 26.441 -13.864 19.008 1.00 37.00 284 GLU A O 1
ATOM 2248 N N . PRO A 1 285 ? 27.459 -14.532 20.891 1.00 36.59 285 PRO A N 1
ATOM 2249 C CA . PRO A 1 285 ? 28.267 -13.327 20.961 1.00 36.59 285 PRO A CA 1
ATOM 2250 C C . PRO A 1 285 ? 29.301 -13.381 19.828 1.00 36.59 285 PRO A C 1
ATOM 2252 O O . PRO A 1 285 ? 30.110 -14.306 19.732 1.00 36.59 285 PRO A O 1
ATOM 2255 N N . HIS A 1 286 ? 29.214 -12.396 18.939 1.00 39.09 286 HIS A N 1
ATOM 2256 C CA . HIS A 1 286 ? 30.057 -12.166 17.773 1.00 39.09 286 HIS A CA 1
ATOM 2257 C C . HIS A 1 286 ? 31.519 -12.633 17.940 1.00 39.09 286 HIS A C 1
ATOM 2259 O O . HIS A 1 286 ? 32.312 -12.003 18.639 1.00 39.09 286 HIS A O 1
ATOM 2265 N N . ARG A 1 2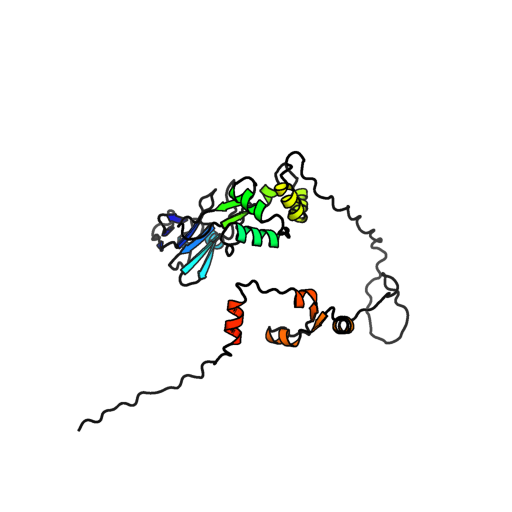87 ? 31.936 -13.665 17.189 1.00 32.78 287 ARG A N 1
ATOM 2266 C CA . ARG A 1 287 ? 33.338 -13.747 16.747 1.00 32.78 287 ARG A CA 1
ATOM 2267 C C . ARG A 1 287 ? 33.534 -12.668 15.690 1.00 32.78 287 ARG A C 1
ATOM 2269 O O . ARG A 1 287 ? 33.123 -12.840 14.545 1.00 32.78 287 ARG A O 1
ATOM 2276 N N . LEU A 1 288 ? 34.175 -11.568 16.068 1.00 35.03 288 LEU A N 1
ATOM 2277 C CA . LEU A 1 288 ? 34.766 -10.662 15.090 1.00 35.03 288 LEU A CA 1
ATOM 2278 C C . LEU A 1 288 ? 35.771 -11.458 14.232 1.00 35.03 288 LEU A C 1
ATOM 2280 O O . LEU A 1 288 ? 36.558 -12.233 14.790 1.00 35.03 288 LEU A O 1
ATOM 2284 N N . PRO A 1 289 ? 35.769 -11.317 12.895 1.00 35.75 289 PRO A N 1
ATOM 2285 C CA . PRO A 1 289 ? 36.789 -11.940 12.065 1.00 35.75 289 PRO A CA 1
ATOM 2286 C C . PRO A 1 289 ? 38.149 -11.301 12.381 1.00 35.75 289 PRO A C 1
ATOM 2288 O O . PRO A 1 289 ? 38.349 -10.104 12.188 1.00 35.75 289 PRO A O 1
ATOM 2291 N N . GLY A 1 290 ? 39.079 -12.105 12.905 1.00 34.91 290 GLY A N 1
ATOM 2292 C CA . GLY A 1 290 ? 40.469 -11.696 13.118 1.00 34.91 290 GLY A CA 1
ATOM 2293 C C . GLY A 1 290 ? 41.197 -11.416 11.794 1.00 34.91 290 GLY A C 1
ATOM 2294 O O . GLY A 1 290 ? 40.751 -11.874 10.738 1.00 34.91 290 GLY A O 1
ATOM 2295 N N . PRO A 1 291 ? 42.320 -10.677 11.823 1.00 33.12 291 PRO A N 1
ATOM 2296 C CA . PRO A 1 291 ? 42.998 -10.234 10.613 1.00 33.12 291 PRO A CA 1
ATOM 2297 C C . PRO A 1 291 ? 43.528 -11.425 9.805 1.00 33.12 291 PRO A C 1
ATOM 2299 O O . PRO A 1 291 ? 44.036 -12.406 10.357 1.00 33.12 291 PRO A O 1
ATOM 2302 N N . ALA A 1 292 ? 43.392 -11.320 8.482 1.00 39.16 292 ALA A N 1
ATOM 2303 C CA . ALA A 1 292 ? 43.762 -12.340 7.511 1.00 39.16 292 ALA A CA 1
ATOM 2304 C C . ALA A 1 292 ? 45.215 -12.810 7.706 1.00 39.16 292 ALA A C 1
ATOM 2306 O O . ALA A 1 292 ? 46.167 -12.047 7.532 1.00 39.16 292 ALA A O 1
ATOM 2307 N N . ARG A 1 293 ? 45.399 -14.093 8.043 1.00 34.78 293 ARG A N 1
ATOM 2308 C CA . ARG A 1 293 ? 46.718 -14.732 8.009 1.00 34.78 293 ARG A CA 1
ATOM 2309 C C . ARG A 1 293 ? 47.109 -14.985 6.558 1.00 34.78 293 ARG A C 1
ATOM 2311 O O . ARG A 1 293 ? 46.594 -15.897 5.917 1.00 34.78 293 ARG A O 1
ATOM 2318 N N . ASN A 1 294 ? 48.066 -14.197 6.078 1.00 36.50 294 ASN A N 1
ATOM 2319 C CA . ASN A 1 294 ? 48.855 -14.498 4.891 1.00 36.50 294 ASN A CA 1
ATOM 2320 C C . ASN A 1 294 ? 49.501 -15.883 5.051 1.00 36.50 294 ASN A C 1
ATOM 2322 O O . ASN A 1 294 ? 50.391 -16.069 5.879 1.00 36.50 294 ASN A O 1
ATOM 2326 N N . THR A 1 295 ? 49.069 -16.852 4.249 1.00 35.59 295 THR A N 1
ATOM 2327 C CA . THR A 1 295 ? 49.797 -18.108 4.048 1.00 35.59 295 THR A CA 1
ATOM 2328 C C . THR A 1 295 ? 50.200 -18.179 2.586 1.00 35.59 295 THR A C 1
ATOM 2330 O O . THR A 1 295 ? 49.463 -18.639 1.721 1.00 35.59 295 THR A O 1
ATOM 2333 N N . HIS A 1 296 ? 51.402 -17.675 2.304 1.00 34.12 296 HIS A N 1
ATOM 2334 C CA . HIS A 1 296 ? 52.097 -18.013 1.073 1.00 34.12 296 HIS A CA 1
ATOM 2335 C C . HIS A 1 296 ? 52.342 -19.525 1.045 1.00 34.12 296 HIS A C 1
ATOM 2337 O O . HIS A 1 296 ? 52.986 -20.085 1.934 1.00 34.12 296 HIS A O 1
ATOM 2343 N N . MET A 1 297 ? 51.825 -20.156 -0.009 1.00 31.45 297 MET A N 1
ATOM 2344 C CA . MET A 1 297 ? 52.172 -21.495 -0.471 1.00 31.45 297 MET A CA 1
ATOM 2345 C C . MET A 1 297 ? 53.693 -21.684 -0.481 1.00 31.45 297 MET A C 1
ATOM 2347 O O . MET A 1 297 ? 54.403 -21.045 -1.256 1.00 31.45 297 MET A O 1
ATOM 2351 N N . LYS A 1 298 ? 54.187 -22.630 0.319 1.00 34.91 298 LYS A N 1
ATOM 2352 C CA . LYS A 1 298 ? 55.389 -23.392 -0.019 1.00 34.91 298 LYS A CA 1
ATOM 2353 C C . LYS A 1 298 ? 54.957 -24.801 -0.390 1.00 34.91 298 LYS A C 1
ATOM 2355 O O . LYS A 1 298 ? 54.600 -25.605 0.464 1.00 34.91 298 LYS A O 1
ATOM 2360 N N . THR A 1 299 ? 55.013 -25.089 -1.682 1.00 35.72 299 THR A N 1
ATOM 2361 C CA . THR A 1 299 ? 55.082 -26.452 -2.209 1.00 35.72 299 THR A CA 1
ATOM 2362 C C . THR A 1 299 ? 56.027 -26.418 -3.409 1.00 35.72 299 THR A C 1
ATOM 2364 O O . THR A 1 299 ? 55.634 -26.111 -4.528 1.00 35.72 299 THR A O 1
ATOM 2367 N N . GLN A 1 300 ? 57.307 -26.687 -3.160 1.00 36.28 300 GLN A N 1
ATOM 2368 C CA . GLN A 1 300 ? 58.251 -27.203 -4.155 1.00 36.28 300 GLN A CA 1
ATOM 2369 C C . GLN A 1 300 ? 58.692 -28.564 -3.607 1.00 36.28 300 GLN A C 1
ATOM 2371 O O . GLN A 1 300 ? 59.254 -28.640 -2.521 1.00 36.28 300 GLN A O 1
ATOM 2376 N N . LYS A 1 301 ? 58.106 -29.638 -4.146 1.00 34.91 301 LYS A N 1
ATOM 2377 C CA . LYS A 1 301 ? 58.746 -30.581 -5.081 1.00 34.91 301 LYS A CA 1
ATOM 2378 C C . LYS A 1 301 ? 59.989 -31.261 -4.491 1.00 34.91 301 LYS A C 1
ATOM 2380 O O . LYS A 1 301 ? 61.093 -30.746 -4.597 1.00 34.91 301 LYS A O 1
ATOM 2385 N N . GLN A 1 302 ? 59.785 -32.471 -3.972 1.00 36.25 302 GLN A N 1
ATOM 2386 C CA . GLN A 1 302 ? 60.745 -33.562 -4.121 1.00 36.25 302 GLN A CA 1
ATOM 2387 C C . GLN A 1 302 ? 60.437 -34.277 -5.439 1.00 36.25 302 GLN A C 1
ATOM 2389 O O . GLN A 1 302 ? 59.325 -34.768 -5.613 1.00 36.25 302 GLN A O 1
ATOM 2394 N N . MET A 1 303 ? 61.410 -34.326 -6.344 1.00 32.03 303 MET A N 1
ATOM 2395 C CA . MET A 1 303 ? 61.590 -35.383 -7.341 1.00 32.03 303 MET A CA 1
ATOM 2396 C C . MET A 1 303 ? 63.071 -35.366 -7.738 1.00 32.03 303 MET A C 1
ATOM 2398 O O . MET A 1 303 ? 63.495 -34.399 -8.360 1.00 32.03 303 MET A O 1
ATOM 2402 N N . VAL A 1 304 ? 63.754 -36.447 -7.335 1.00 35.16 304 VAL A N 1
ATOM 2403 C CA . VAL A 1 304 ? 65.044 -37.013 -7.792 1.00 35.16 304 VAL A CA 1
ATOM 2404 C C . VAL A 1 304 ? 66.273 -36.107 -7.741 1.00 35.16 304 VAL A C 1
ATOM 2406 O O . VAL A 1 304 ? 66.379 -35.170 -8.556 1.00 35.16 304 VAL A O 1
#

Radius of gyration: 29.92 Å; chains: 1; bounding box: 96×83×81 Å

pLDDT: mean 72.57, std 20.76, range [31.45, 97.56]